Protein AF-A0A9E7HYG4-F1 (afdb_monomer)

Organism: NCBI:txid320322

Sequence (350 aa):
MIWRDVVRPRLPVVERRRCDRHLREGEPSLDRDPVIPLVPMASGRLLVLVFLLHLAVSQRFASSSSSSSSPKVSLALYYETLCPYSANFIVNYLAKIFDDGLISIVDVDLVPYGNARIRNGTISCQHGPYECLLNTVEACAIDASPDLDQHFSFIYCVESLVLKRKYLEWESCFSETGVGSQAVSECYDNGHGQELELKYATQTDSLEPPHRYVPWVVVDGQPLYEDYENFEAYICKAYSGEPPEACSGLTVITNQEKESNGHVSYAGEMIRASTVVENDKMKIKMVCDSHHSSAHNDQRGWKVSTVDPKDQALFQENNYGNRDETEVYKRIMGINSFHDEAFECGTDVQ

Radius of gyration: 34.15 Å; Cα contacts (8 Å, |Δi|>4): 405; chains: 1; bounding box: 75×103×102 Å

Foldseek 3Di:
DDDDDDDDDDDDDDDDDDDDDDDDDDDDDDDDDDDDDDDDDDPPPVVVVVVVVVVVVVPPPPPPPPPPPFAAKEKEWEAWLLDLVQLCCLQPFVVCCVPQVVVVRYDYHYQHAWPWDDDPLDIADPVGDLRVVVSLLLLQLCVQDVDCQQSSQLSNQLSVCSNVVNNVCSLVSCVVRVRDPVSSVCCVVVCVSSVSNVVSVVVQVPQVVHDDGPRFMAINSRTCPPCRSLVSCVSQVPTPDDDGPSNPPRDDPDPVVVPPDPDDQAQFFWDAKDWDQDPNWIKIKTWTFGPDDPDDDTQTFIDIDTDDPVLVVVVVVPPDDPDGPPVSVCVVVVHPGSVVDRDRRDRDDD

InterPro domains:
  IPR004911 Gamma interferon inducible lysosomal thiol reductase GILT [PF03227] (75-176)
  IPR004911 Gamma interferon inducible lysosomal thiol reductase GILT [PTHR13234] (55-269)

Secondary structure (DSSP, 8-state):
-------PPPPPP-PPPP-------------PPPP-PPPPPPTTHHHHHHHHHHHHHTT---------PPPPEEEEEEE-TT-HHHHHHHHHTGGGHHHHSGGGTEEEEEEETTT-EEETTEEE-TT-HHHHHHHHHHHHHHHH---HHHHHHHHHHHHHHHHTT-GGGGGGHHHHH---HHHHHHHHHTSHHHHHHHHHHHHHHT-SSPP-SSSEEEETTEE-GGGGGGHHHHHHHH--S---GGGTT-----TTGGGSS-----BPEEEEEEEEEETTEEEEEEEEE----SSS----EEEEEEPPHHHHHHHHS---TTS-HHHHHHHHHT-S-GGGS--B-PPP--

Structure (mmCIF, N/CA/C/O backbone):
data_AF-A0A9E7HYG4-F1
#
_entry.id   AF-A0A9E7HYG4-F1
#
loop_
_atom_site.group_PDB
_atom_site.id
_atom_site.type_symbol
_atom_site.label_atom_id
_atom_site.label_alt_id
_atom_site.label_comp_id
_atom_site.label_asym_id
_atom_site.label_entity_id
_atom_site.label_seq_id
_atom_site.pdbx_PDB_ins_code
_atom_site.Cartn_x
_atom_site.Cartn_y
_atom_site.Cartn_z
_atom_site.occupancy
_atom_site.B_iso_or_equiv
_atom_site.auth_seq_id
_atom_site.auth_comp_id
_atom_site.auth_asym_id
_atom_site.auth_atom_id
_atom_site.pdbx_PDB_model_num
ATOM 1 N N . MET A 1 1 ? 29.479 -21.239 -39.398 1.00 33.97 1 MET A N 1
ATOM 2 C CA . MET A 1 1 ? 30.611 -21.651 -38.536 1.00 33.97 1 MET A CA 1
ATOM 3 C C . MET A 1 1 ? 30.385 -20.978 -37.189 1.00 33.97 1 MET A C 1
ATOM 5 O O . MET A 1 1 ? 30.304 -19.768 -37.203 1.00 33.97 1 MET A O 1
ATOM 9 N N . ILE A 1 2 ? 30.169 -21.605 -36.035 1.00 38.12 2 ILE A N 1
ATOM 10 C CA . ILE A 1 2 ? 30.291 -22.983 -35.544 1.00 38.12 2 ILE A CA 1
ATOM 11 C C . ILE A 1 2 ? 29.266 -23.114 -34.396 1.00 38.12 2 ILE A C 1
ATOM 13 O O . ILE A 1 2 ? 29.168 -22.219 -33.563 1.00 38.12 2 ILE A O 1
ATOM 17 N N . TRP A 1 3 ? 28.518 -24.218 -34.379 1.00 31.48 3 TRP A N 1
ATOM 18 C CA . TRP A 1 3 ? 27.747 -24.714 -33.234 1.00 31.48 3 TRP A CA 1
ATOM 19 C C . TRP A 1 3 ? 28.681 -25.379 -32.210 1.00 31.48 3 TRP A C 1
ATOM 21 O O . TRP A 1 3 ? 29.617 -26.060 -32.627 1.00 31.48 3 TRP A O 1
ATOM 31 N N . ARG A 1 4 ? 28.389 -25.231 -30.910 1.00 41.84 4 ARG A N 1
ATOM 32 C CA . ARG A 1 4 ? 28.765 -26.108 -29.772 1.00 41.84 4 ARG A CA 1
ATOM 33 C C . ARG A 1 4 ? 27.928 -25.622 -28.574 1.00 41.84 4 ARG A C 1
ATOM 35 O O . ARG A 1 4 ? 28.093 -24.476 -28.180 1.00 41.84 4 ARG A O 1
ATOM 42 N N . ASP A 1 5 ? 26.816 -26.261 -28.207 1.00 39.00 5 ASP A N 1
ATOM 43 C CA . ASP A 1 5 ? 26.651 -27.487 -27.395 1.00 39.00 5 ASP A CA 1
ATOM 44 C C . ASP A 1 5 ? 27.402 -27.487 -26.058 1.00 39.00 5 ASP A C 1
ATOM 46 O O . ASP A 1 5 ? 28.559 -27.073 -26.040 1.00 39.00 5 ASP A O 1
ATOM 50 N N . VAL A 1 6 ? 26.758 -28.108 -25.035 1.00 37.72 6 VAL A N 1
ATOM 51 C CA . VAL A 1 6 ? 27.249 -28.564 -23.695 1.00 37.72 6 VAL A CA 1
ATOM 52 C C . VAL A 1 6 ? 26.805 -27.594 -22.559 1.00 37.72 6 VAL A C 1
ATOM 54 O O . VAL A 1 6 ? 27.218 -26.448 -22.570 1.00 37.72 6 VAL A O 1
ATOM 57 N N . VAL A 1 7 ? 25.950 -27.888 -21.549 1.00 38.97 7 VAL A N 1
ATOM 58 C CA . VAL A 1 7 ? 25.339 -29.103 -20.939 1.00 38.97 7 VAL A CA 1
ATOM 59 C C . VAL A 1 7 ? 24.054 -28.720 -20.171 1.00 38.97 7 VAL A C 1
ATOM 61 O O . VAL A 1 7 ? 24.039 -27.702 -19.487 1.00 38.97 7 VAL A O 1
ATOM 64 N N . ARG A 1 8 ? 23.011 -29.571 -20.185 1.00 39.75 8 ARG A N 1
ATOM 65 C CA . ARG A 1 8 ? 21.890 -29.532 -19.213 1.00 39.75 8 ARG A CA 1
ATOM 66 C C . ARG A 1 8 ? 22.211 -30.370 -17.961 1.00 39.75 8 ARG A C 1
ATOM 68 O O . ARG A 1 8 ? 22.616 -31.524 -18.136 1.00 39.75 8 ARG A O 1
ATOM 75 N N . PRO A 1 9 ? 21.961 -29.896 -16.727 1.00 40.41 9 PRO A N 1
ATOM 76 C CA . PRO A 1 9 ? 22.033 -30.743 -15.538 1.00 40.41 9 PRO A CA 1
ATOM 77 C C . PRO A 1 9 ? 20.858 -31.732 -15.475 1.00 40.41 9 PRO A C 1
ATOM 79 O O . PRO A 1 9 ? 19.720 -31.398 -15.802 1.00 40.41 9 PRO A O 1
ATOM 82 N N . ARG A 1 10 ? 21.149 -32.968 -15.052 1.00 39.44 10 ARG A N 1
ATOM 83 C CA . ARG A 1 10 ? 20.171 -34.035 -14.790 1.00 39.44 10 ARG A CA 1
ATOM 84 C C . ARG A 1 10 ? 19.441 -33.764 -13.471 1.00 39.44 10 ARG A C 1
ATOM 86 O O . ARG A 1 10 ? 20.094 -33.584 -12.448 1.00 39.44 10 ARG A O 1
ATOM 93 N N . LEU A 1 11 ? 18.111 -33.815 -13.496 1.00 41.09 11 LEU A N 1
ATOM 94 C CA . LEU A 1 11 ? 17.264 -33.868 -12.301 1.00 41.09 11 LEU A CA 1
ATOM 95 C C . LEU A 1 11 ? 17.353 -35.257 -11.635 1.00 41.09 11 LEU A C 1
ATOM 97 O O . LEU A 1 11 ? 17.437 -36.260 -12.354 1.00 41.09 11 LEU A O 1
ATOM 101 N N . PRO A 1 12 ? 17.312 -35.353 -10.294 1.00 42.78 12 PRO A N 1
ATOM 102 C CA . PRO A 1 12 ? 17.246 -36.631 -9.602 1.00 42.78 12 PRO A CA 1
ATOM 103 C C . PRO A 1 12 ? 15.834 -37.235 -9.670 1.00 42.78 12 PRO A C 1
ATOM 105 O O . PRO A 1 12 ? 14.818 -36.550 -9.573 1.00 42.78 12 PRO A O 1
ATOM 108 N N . VAL A 1 13 ? 15.799 -38.555 -9.836 1.00 44.19 13 VAL A N 1
ATOM 109 C CA . VAL A 1 13 ? 14.601 -39.398 -9.844 1.00 44.19 13 VAL A CA 1
ATOM 110 C C . VAL A 1 13 ? 14.043 -39.490 -8.421 1.00 44.19 13 VAL A C 1
ATOM 112 O O . VAL A 1 13 ? 14.717 -39.992 -7.525 1.00 44.19 13 VAL A O 1
ATOM 115 N N . VAL A 1 14 ? 12.808 -39.025 -8.214 1.00 43.47 14 VAL A N 1
ATOM 116 C CA . VAL A 1 14 ? 12.061 -39.211 -6.961 1.00 43.47 14 VAL A CA 1
ATOM 117 C C . VAL A 1 14 ? 11.402 -40.590 -6.981 1.00 43.47 14 VAL A C 1
ATOM 119 O O . VAL A 1 14 ? 10.499 -40.865 -7.773 1.00 43.47 14 VAL A O 1
ATOM 122 N N . GLU A 1 15 ? 11.877 -41.474 -6.109 1.00 38.81 15 GLU A N 1
ATOM 123 C CA . GLU A 1 15 ? 11.352 -42.823 -5.920 1.00 38.81 15 GLU A CA 1
ATOM 124 C C . GLU A 1 15 ? 10.077 -42.783 -5.056 1.00 38.81 15 GLU A C 1
ATOM 126 O O . GLU A 1 15 ? 10.067 -42.269 -3.935 1.00 38.81 15 GLU A O 1
ATOM 131 N N . ARG A 1 16 ? 8.970 -43.311 -5.594 1.00 40.81 16 ARG A N 1
ATOM 132 C CA . ARG A 1 16 ? 7.672 -43.402 -4.904 1.00 40.81 16 ARG A CA 1
ATOM 133 C C . ARG A 1 16 ? 7.754 -44.434 -3.781 1.00 40.81 16 ARG A C 1
ATOM 135 O O . ARG A 1 16 ? 7.867 -45.626 -4.060 1.00 40.81 16 ARG A O 1
ATOM 142 N N . ARG A 1 17 ? 7.596 -44.014 -2.522 1.00 39.44 17 ARG A N 1
ATOM 143 C CA . ARG A 1 17 ? 7.337 -44.959 -1.426 1.00 39.44 17 ARG A CA 1
ATOM 144 C C . ARG A 1 17 ? 5.856 -45.322 -1.380 1.00 39.44 17 ARG A C 1
ATOM 146 O O . ARG A 1 17 ? 4.984 -44.472 -1.241 1.00 39.44 17 ARG A O 1
ATOM 153 N N . ARG A 1 18 ? 5.622 -46.621 -1.537 1.00 42.19 18 ARG A N 1
ATOM 154 C CA . ARG A 1 18 ? 4.357 -47.346 -1.422 1.00 42.19 18 ARG A CA 1
ATOM 155 C C . ARG A 1 18 ? 3.902 -47.345 0.045 1.00 42.19 18 ARG A C 1
ATOM 157 O O . ARG A 1 18 ? 4.680 -47.703 0.925 1.00 42.19 18 ARG A O 1
ATOM 164 N N . CYS A 1 19 ? 2.656 -46.948 0.302 1.00 36.75 19 CYS A N 1
ATOM 165 C CA . CYS A 1 19 ? 1.985 -47.186 1.578 1.00 36.75 19 CYS A CA 1
ATOM 166 C C . CYS A 1 19 ? 1.538 -48.650 1.625 1.00 36.75 19 CYS A C 1
ATOM 168 O O . CYS A 1 19 ? 0.635 -49.010 0.874 1.00 36.75 19 CYS A O 1
ATOM 170 N N . ASP A 1 20 ? 2.123 -49.461 2.508 1.00 40.53 20 ASP A N 1
ATOM 171 C CA . ASP A 1 20 ? 1.584 -50.780 2.840 1.00 40.53 20 ASP A CA 1
ATOM 172 C C . ASP A 1 20 ? 1.105 -50.829 4.294 1.00 40.53 20 ASP A C 1
ATOM 174 O O . ASP A 1 20 ? 1.799 -50.494 5.253 1.00 40.53 20 ASP A O 1
ATOM 178 N N . ARG A 1 21 ? -0.161 -51.224 4.392 1.00 39.69 21 ARG A N 1
ATOM 179 C CA . ARG A 1 21 ? -0.996 -51.437 5.568 1.00 39.69 21 ARG A CA 1
ATOM 180 C C . ARG A 1 21 ? -0.746 -52.862 6.060 1.00 39.69 21 ARG A C 1
ATOM 182 O O . ARG A 1 21 ? -1.011 -53.793 5.304 1.00 39.69 21 ARG A O 1
ATOM 189 N N . HIS A 1 22 ? -0.320 -53.059 7.306 1.00 40.56 22 HIS A N 1
ATOM 190 C CA . HIS A 1 22 ? -0.383 -54.370 7.965 1.00 40.56 22 HIS A CA 1
ATOM 191 C C . HIS A 1 22 ? -1.164 -54.278 9.276 1.00 40.56 22 HIS A C 1
ATOM 193 O O . HIS A 1 22 ? -0.860 -53.491 10.169 1.00 40.56 22 HIS A O 1
ATOM 199 N N . LEU A 1 23 ? -2.232 -55.072 9.316 1.00 38.34 23 LEU A N 1
ATOM 200 C CA . LEU A 1 23 ? -3.102 -55.326 10.452 1.00 38.34 23 LEU A CA 1
ATOM 201 C C . LEU A 1 23 ? -2.537 -56.494 11.274 1.00 38.34 23 LEU A C 1
ATOM 203 O O . LEU A 1 23 ? -2.084 -57.470 10.691 1.00 38.34 23 LEU A O 1
ATOM 207 N N . ARG A 1 24 ? -2.649 -56.336 12.601 1.00 41.22 24 ARG A N 1
ATOM 208 C CA . ARG A 1 24 ? -2.931 -57.310 13.680 1.00 41.22 24 ARG A CA 1
ATOM 209 C C . ARG A 1 24 ? -2.348 -58.728 13.599 1.00 41.22 24 ARG A C 1
ATOM 211 O O . ARG A 1 24 ? -2.672 -59.466 12.686 1.00 41.22 24 ARG A O 1
ATOM 218 N N . GLU A 1 25 ? -1.739 -59.150 14.712 1.00 36.25 25 GLU A N 1
ATOM 219 C CA . GLU A 1 25 ? -2.238 -60.231 15.591 1.00 36.25 25 GLU A CA 1
ATOM 220 C C . GLU A 1 25 ? -1.395 -60.325 16.886 1.00 36.25 25 GLU A C 1
ATOM 222 O O . GLU A 1 25 ? -0.185 -60.125 16.837 1.00 36.25 25 GLU A O 1
ATOM 227 N N . GLY A 1 26 ? -2.029 -60.641 18.031 1.00 35.66 26 GLY A N 1
ATOM 228 C CA . GLY A 1 26 ? -1.353 -61.271 19.181 1.00 35.66 26 GLY A CA 1
ATOM 229 C C . GLY A 1 26 ? -1.446 -60.588 20.558 1.00 35.66 26 GLY A C 1
ATOM 230 O O . GLY A 1 26 ? -0.581 -59.804 20.917 1.00 35.66 26 GLY A O 1
ATOM 231 N N . GLU A 1 27 ? -2.430 -60.994 21.362 1.00 36.12 27 GLU A N 1
ATOM 232 C CA . GLU A 1 27 ? -2.435 -61.078 22.843 1.00 36.12 27 GLU A CA 1
ATOM 233 C C . GLU A 1 27 ? -3.237 -62.362 23.192 1.00 36.12 27 GLU A C 1
ATOM 235 O O . GLU A 1 27 ? -4.000 -62.794 22.316 1.00 36.12 27 GLU A O 1
ATOM 240 N N . PRO A 1 28 ? -3.172 -62.987 24.397 1.00 44.78 28 PRO A N 1
ATOM 241 C CA . PRO A 1 28 ? -2.528 -62.564 25.656 1.00 44.78 28 PRO A CA 1
ATOM 242 C C . PRO A 1 28 ? -1.731 -63.679 26.396 1.00 44.78 28 PRO A C 1
ATOM 244 O O . PRO A 1 28 ? -1.890 -64.872 26.133 1.00 44.78 28 PRO A O 1
ATOM 247 N N . SER A 1 29 ? -0.973 -63.321 27.440 1.00 39.59 29 SER A N 1
ATOM 248 C CA . SER A 1 29 ? -0.632 -64.258 28.529 1.00 39.59 29 SER A CA 1
ATOM 249 C C . SER A 1 29 ? -0.500 -63.534 29.873 1.00 39.59 29 SER A C 1
ATOM 251 O O . SER A 1 29 ? 0.399 -62.717 30.052 1.00 39.59 29 SER A O 1
ATOM 253 N N . LEU A 1 30 ? -1.406 -63.856 30.805 1.00 46.19 30 LEU A N 1
ATOM 254 C CA . LEU A 1 30 ? -1.336 -63.493 32.222 1.00 46.19 30 LEU A CA 1
ATOM 255 C C . LEU A 1 30 ? -0.182 -64.238 32.902 1.00 46.19 30 LEU A C 1
ATOM 257 O O . LEU A 1 30 ? -0.146 -65.468 32.836 1.00 46.19 30 LEU A O 1
ATOM 261 N N . ASP A 1 31 ? 0.655 -63.520 33.649 1.00 42.78 31 ASP A N 1
ATOM 262 C CA . ASP A 1 31 ? 1.528 -64.116 34.659 1.00 42.78 31 ASP A CA 1
ATOM 263 C C . ASP A 1 31 ? 1.315 -63.455 36.029 1.00 42.78 31 ASP A C 1
ATOM 265 O O . ASP A 1 31 ? 0.857 -62.317 36.133 1.00 42.78 31 ASP A O 1
ATOM 269 N N . ARG A 1 32 ? 1.537 -64.247 37.077 1.00 49.06 32 ARG A N 1
ATOM 270 C CA . ARG A 1 32 ? 1.097 -64.032 38.462 1.00 49.06 32 ARG A CA 1
ATOM 271 C C . ARG A 1 32 ? 2.050 -63.122 39.246 1.00 49.06 32 ARG A C 1
ATOM 273 O O . ARG A 1 32 ? 3.251 -63.373 39.272 1.00 49.06 32 ARG A O 1
ATOM 280 N N . ASP A 1 33 ? 1.495 -62.176 40.004 1.00 42.34 33 ASP A N 1
ATOM 281 C CA . ASP A 1 33 ? 2.237 -61.374 40.988 1.00 42.34 33 ASP A CA 1
ATOM 282 C C . ASP A 1 33 ? 2.502 -62.128 42.314 1.00 42.34 33 ASP A C 1
ATOM 284 O O . ASP A 1 33 ? 1.673 -62.937 42.752 1.00 42.34 33 ASP A O 1
ATOM 288 N N . PRO A 1 34 ? 3.623 -61.839 43.011 1.00 51.56 34 PRO A N 1
ATOM 289 C CA . PRO A 1 34 ? 3.940 -62.390 44.325 1.00 51.56 34 PRO A CA 1
ATOM 290 C C . PRO A 1 34 ? 3.324 -61.578 45.480 1.00 51.56 34 PRO A C 1
ATOM 292 O O . PRO A 1 34 ? 3.231 -60.353 45.456 1.00 51.56 34 PRO A O 1
ATOM 295 N N . VAL A 1 35 ? 2.951 -62.288 46.546 1.00 49.25 35 VAL A N 1
ATOM 296 C CA . VAL A 1 35 ? 2.364 -61.745 47.781 1.00 49.25 35 VAL A CA 1
ATOM 297 C C . VAL A 1 35 ? 3.447 -61.125 48.678 1.00 49.25 35 VAL A C 1
ATOM 299 O O . VAL A 1 35 ? 4.388 -61.812 49.073 1.00 49.25 35 VAL A O 1
ATOM 302 N N . ILE A 1 36 ? 3.280 -59.852 49.060 1.00 48.53 36 ILE A N 1
ATOM 303 C CA . ILE A 1 36 ? 4.093 -59.142 50.069 1.00 48.53 36 ILE A CA 1
ATOM 304 C C . ILE A 1 36 ? 3.262 -58.987 51.362 1.00 48.53 36 ILE A C 1
ATOM 306 O O . ILE A 1 36 ? 2.102 -58.577 51.277 1.00 48.53 36 ILE A O 1
ATOM 310 N N . PRO A 1 37 ? 3.802 -59.281 52.564 1.00 47.25 37 PRO A N 1
ATOM 311 C CA . PRO A 1 37 ? 3.060 -59.149 53.816 1.00 47.25 37 PRO A CA 1
ATOM 312 C C . PRO A 1 37 ? 3.024 -57.697 54.327 1.00 47.25 37 PRO A C 1
ATOM 314 O O . PRO A 1 37 ? 4.028 -56.986 54.326 1.00 47.25 37 PRO A O 1
ATOM 317 N N . LEU A 1 38 ? 1.850 -57.280 54.808 1.00 44.72 38 LEU A N 1
ATOM 318 C CA . LEU A 1 38 ? 1.577 -55.971 55.409 1.00 44.72 38 LEU A CA 1
ATOM 319 C C . LEU A 1 38 ? 1.962 -55.943 56.900 1.00 44.72 38 LEU A C 1
ATOM 321 O O . LEU A 1 38 ? 1.523 -56.786 57.680 1.00 44.72 38 LEU A O 1
ATOM 325 N N . VAL A 1 39 ? 2.726 -54.922 57.300 1.00 49.81 39 VAL A N 1
ATOM 326 C CA . VAL A 1 39 ? 2.992 -54.538 58.701 1.00 49.81 39 VAL A CA 1
ATOM 327 C C . VAL A 1 39 ? 2.106 -53.327 59.044 1.00 49.81 39 VAL A C 1
ATOM 329 O O . VAL A 1 39 ? 1.999 -52.422 58.212 1.00 49.81 39 VAL A O 1
ATOM 332 N N . PRO A 1 40 ? 1.467 -53.244 60.228 1.00 46.81 40 PRO A N 1
ATOM 333 C CA . PRO A 1 40 ? 0.560 -52.144 60.538 1.00 46.81 40 PRO A CA 1
ATOM 334 C C . PRO A 1 40 ? 1.349 -50.899 60.969 1.00 46.81 40 PRO A C 1
ATOM 336 O O . PRO A 1 40 ? 2.053 -50.914 61.978 1.00 46.81 40 PRO A O 1
ATOM 339 N N . MET A 1 41 ? 1.216 -49.798 60.223 1.00 47.16 41 MET A N 1
ATOM 340 C CA . MET A 1 41 ? 1.704 -48.480 60.641 1.00 47.16 41 MET A CA 1
ATOM 341 C C . MET A 1 41 ? 0.568 -47.632 61.218 1.00 47.16 41 MET A C 1
ATOM 343 O O . MET A 1 41 ? -0.542 -47.579 60.696 1.00 47.16 41 MET A O 1
ATOM 347 N N . ALA A 1 42 ? 0.881 -46.981 62.336 1.00 52.53 42 ALA A N 1
ATOM 348 C CA . ALA A 1 42 ? -0.024 -46.254 63.210 1.00 52.53 42 ALA A CA 1
ATOM 349 C C . ALA A 1 42 ? -0.867 -45.171 62.504 1.00 52.53 42 ALA A C 1
ATOM 351 O O . ALA A 1 42 ? -0.354 -44.239 61.881 1.00 52.53 42 ALA A O 1
ATOM 352 N N . SER A 1 43 ? -2.180 -45.258 62.727 1.00 58.75 43 SER A N 1
ATOM 353 C CA . SER A 1 43 ? -3.278 -44.484 62.124 1.00 58.75 43 SER A CA 1
ATOM 354 C C . SER A 1 43 ? -3.318 -42.975 62.453 1.00 58.75 43 SER A C 1
ATOM 356 O O . SER A 1 43 ? -4.292 -42.304 62.123 1.00 58.75 43 SER A O 1
ATOM 358 N N . GLY A 1 44 ? -2.290 -42.415 63.100 1.00 57.50 44 GLY A N 1
ATOM 359 C CA . GLY A 1 44 ? -2.266 -41.005 63.522 1.00 57.50 44 GLY A CA 1
ATOM 360 C C . GLY A 1 44 ? -1.481 -40.060 62.605 1.00 57.50 44 GLY A C 1
ATOM 361 O O . GLY A 1 44 ? -1.768 -38.869 62.566 1.00 57.50 44 GLY A O 1
ATOM 362 N N . ARG A 1 45 ? -0.494 -40.563 61.846 1.00 57.19 45 ARG A N 1
ATOM 363 C CA . ARG A 1 45 ? 0.387 -39.713 61.012 1.00 57.19 45 ARG A CA 1
ATOM 364 C C . ARG A 1 45 ? -0.139 -39.479 59.594 1.00 57.19 45 ARG A C 1
ATOM 366 O O . ARG A 1 45 ? 0.214 -38.481 58.975 1.00 57.19 45 ARG A O 1
ATOM 373 N N . LEU A 1 46 ? -1.012 -40.359 59.103 1.00 54.72 46 LEU A N 1
ATOM 374 C CA . LEU A 1 46 ? -1.573 -40.279 57.752 1.00 54.72 46 LEU A CA 1
ATOM 375 C C . LEU A 1 46 ? -2.638 -39.176 57.628 1.00 54.72 46 LEU A C 1
ATOM 377 O O . LEU A 1 46 ? -2.665 -38.460 56.634 1.00 54.72 46 LEU A O 1
ATOM 381 N N . LEU A 1 47 ? -3.455 -38.971 58.667 1.00 55.97 47 LEU A N 1
ATOM 382 C CA . LEU A 1 47 ? -4.502 -37.940 58.677 1.00 55.97 47 LEU A CA 1
ATOM 383 C C . LEU A 1 47 ? -3.932 -36.514 58.655 1.00 55.97 47 LEU A C 1
ATOM 385 O O . LEU A 1 47 ? -4.481 -35.651 57.979 1.00 55.97 47 LEU A O 1
ATOM 389 N N . VAL A 1 48 ? -2.799 -36.276 59.325 1.00 60.59 48 VAL A N 1
ATOM 390 C CA . VAL A 1 48 ? -2.125 -34.963 59.331 1.00 60.59 48 VAL A CA 1
ATOM 391 C C . VAL A 1 48 ? -1.531 -34.636 57.956 1.00 60.59 48 VAL A C 1
ATOM 393 O O . VAL A 1 48 ? -1.642 -33.505 57.492 1.00 60.59 48 VAL A O 1
ATOM 396 N N . LEU A 1 49 ? -0.956 -35.628 57.267 1.00 59.28 49 LEU A N 1
ATOM 397 C CA . LEU A 1 49 ? -0.409 -35.453 55.917 1.00 59.28 49 LEU A CA 1
ATOM 398 C C . LEU A 1 49 ? -1.509 -35.203 54.876 1.00 59.28 49 LEU A C 1
ATOM 400 O O . LEU A 1 49 ? -1.338 -34.347 54.013 1.00 59.28 49 LEU A O 1
ATOM 404 N N . VAL A 1 50 ? -2.657 -35.878 54.992 1.00 62.50 50 VAL A N 1
ATOM 405 C CA . VAL A 1 50 ? -3.819 -35.656 54.113 1.00 62.50 50 VAL A CA 1
ATOM 406 C C . VAL A 1 50 ? -4.418 -34.257 54.321 1.00 62.50 50 VAL A C 1
ATOM 408 O O . VAL A 1 50 ? -4.744 -33.583 53.347 1.00 62.50 50 VAL A O 1
ATOM 411 N N . PHE A 1 51 ? -4.489 -33.765 55.564 1.00 61.34 51 PHE A N 1
ATOM 412 C CA . PHE A 1 51 ? -4.988 -32.412 55.853 1.00 61.34 51 PHE A CA 1
ATOM 413 C C . PHE A 1 51 ? -4.047 -31.305 55.339 1.00 61.34 51 PHE A C 1
ATOM 415 O O . PHE A 1 51 ? -4.512 -30.303 54.795 1.00 61.34 51 PHE A O 1
ATOM 422 N N . LEU A 1 52 ? -2.725 -31.496 55.446 1.00 59.81 52 LEU A N 1
ATOM 423 C CA . LEU A 1 52 ? -1.730 -30.566 54.893 1.00 59.81 52 LEU A CA 1
ATOM 424 C C . LEU A 1 52 ? -1.719 -30.569 53.354 1.00 59.81 52 LEU A C 1
ATOM 426 O O . LEU A 1 52 ? -1.555 -29.510 52.748 1.00 59.81 52 LEU A O 1
ATOM 430 N N . LEU A 1 53 ? -1.972 -31.717 52.714 1.00 59.28 53 LEU A N 1
ATOM 431 C CA . LEU A 1 53 ? -2.175 -31.798 51.263 1.00 59.28 53 LEU A CA 1
ATOM 432 C C . LEU A 1 53 ? -3.462 -31.086 50.813 1.00 59.28 53 LEU A C 1
ATOM 434 O O . LEU A 1 53 ? -3.438 -30.393 49.799 1.00 59.28 53 LEU A O 1
ATOM 438 N N . HIS A 1 54 ? -4.561 -31.172 51.569 1.00 57.34 54 HIS A N 1
ATOM 439 C CA . HIS A 1 54 ? -5.794 -30.445 51.238 1.00 57.34 54 HIS A CA 1
ATOM 440 C C . HIS A 1 54 ? -5.659 -28.920 51.381 1.00 57.34 54 HIS A C 1
ATOM 442 O O . HIS A 1 54 ? -6.184 -28.187 50.537 1.00 57.34 54 HIS A O 1
ATOM 448 N N . LEU A 1 55 ? -4.915 -28.422 52.379 1.00 56.47 55 LEU A N 1
ATOM 449 C CA . LEU A 1 55 ? -4.605 -26.987 52.471 1.00 56.47 55 LEU A CA 1
ATOM 450 C C . LEU A 1 55 ? -3.681 -26.522 51.331 1.00 56.47 55 LEU A C 1
ATOM 452 O O . LEU A 1 55 ? -3.890 -25.436 50.795 1.00 56.47 55 LEU A O 1
ATOM 456 N N . ALA A 1 56 ? -2.713 -27.345 50.913 1.00 57.25 56 ALA A N 1
ATOM 457 C CA . ALA A 1 56 ? -1.813 -27.020 49.802 1.00 57.25 56 ALA A CA 1
ATOM 458 C C . ALA A 1 56 ? -2.507 -27.039 48.424 1.00 57.25 56 ALA A C 1
ATOM 460 O O . ALA A 1 56 ? -2.122 -26.289 47.528 1.00 57.25 56 ALA A O 1
ATOM 461 N N . VAL A 1 57 ? -3.546 -27.864 48.244 1.00 58.34 57 VAL A N 1
ATOM 462 C CA . VAL A 1 57 ? -4.328 -27.935 46.995 1.00 58.34 57 VAL A CA 1
ATOM 463 C C . VAL A 1 57 ? -5.354 -26.796 46.891 1.00 58.34 57 VAL A C 1
ATOM 465 O O . VAL A 1 57 ? -5.648 -26.339 45.789 1.00 58.34 57 VAL A O 1
ATOM 468 N N . SER A 1 58 ? -5.837 -26.261 48.016 1.00 56.50 58 SER A N 1
ATOM 469 C CA . SER A 1 58 ? -6.868 -25.206 48.026 1.00 56.50 58 SER A CA 1
ATOM 470 C C . SER A 1 58 ? -6.344 -23.798 47.689 1.00 56.50 58 SER A C 1
ATOM 472 O O . SER A 1 58 ? -7.140 -22.887 47.493 1.00 56.50 58 SER A O 1
ATOM 474 N N . GLN A 1 59 ? -5.024 -23.600 47.578 1.00 57.53 59 GLN A N 1
ATOM 475 C CA . GLN A 1 59 ? -4.411 -22.304 47.227 1.00 57.53 59 GLN A CA 1
ATOM 476 C C . GLN A 1 59 ? -4.038 -22.164 45.737 1.00 57.53 59 GLN A C 1
ATOM 478 O O . GLN A 1 59 ? -3.355 -21.216 45.358 1.00 57.53 59 GLN A O 1
ATOM 483 N N . ARG A 1 60 ? -4.463 -23.091 44.867 1.00 59.69 60 ARG A N 1
ATOM 484 C CA . ARG A 1 60 ? -4.066 -23.114 43.443 1.00 59.69 60 ARG A CA 1
ATOM 485 C C . ARG A 1 60 ? -5.083 -22.504 42.467 1.00 59.69 60 ARG A C 1
ATOM 487 O O . ARG A 1 60 ? -4.806 -22.490 41.276 1.00 59.69 60 ARG A O 1
ATOM 494 N N . PHE A 1 61 ? -6.196 -21.942 42.939 1.00 59.44 61 PHE A N 1
ATOM 495 C CA . PHE A 1 61 ? -7.106 -21.142 42.104 1.00 59.44 61 PHE A CA 1
ATOM 496 C C . PHE A 1 61 ? -6.919 -19.645 42.370 1.00 59.44 61 PHE A C 1
ATOM 498 O O . PHE A 1 61 ? -7.861 -18.928 42.691 1.00 59.44 61 PHE A O 1
ATOM 505 N N . ALA A 1 62 ? -5.682 -19.159 42.261 1.00 58.41 62 ALA A N 1
ATOM 506 C CA . ALA A 1 62 ? -5.499 -17.761 41.912 1.00 58.41 62 ALA A CA 1
ATOM 507 C C . ALA A 1 62 ? -5.836 -17.665 40.422 1.00 58.41 62 ALA A C 1
ATOM 509 O O . ALA A 1 62 ? -5.072 -18.156 39.592 1.00 58.41 62 ALA A O 1
ATOM 510 N N . SER A 1 63 ? -7.005 -17.114 40.090 1.00 58.69 63 SER A N 1
ATOM 511 C CA . SER A 1 63 ? -7.316 -16.703 38.725 1.00 58.69 63 SER A CA 1
ATOM 512 C C . SER A 1 63 ? -6.207 -15.759 38.279 1.00 58.69 63 SER A C 1
ATOM 514 O O . SER A 1 63 ? -6.174 -14.598 38.682 1.00 58.69 63 SER A O 1
ATOM 516 N N . SER A 1 64 ? -5.264 -16.263 37.485 1.00 55.66 64 SER A N 1
ATOM 517 C CA . SER A 1 64 ? -4.416 -15.403 36.683 1.00 55.66 64 SER A CA 1
ATOM 518 C C . SER A 1 64 ? -5.368 -14.674 35.747 1.00 55.66 64 SER A C 1
ATOM 520 O O . SER A 1 64 ? -5.839 -15.255 34.769 1.00 55.66 64 SER A O 1
ATOM 522 N N . SER A 1 65 ? -5.705 -13.426 36.065 1.00 55.09 65 SER A N 1
ATOM 523 C CA . SER A 1 65 ? -6.185 -12.488 35.066 1.00 55.09 65 SER A CA 1
ATOM 524 C C . SER A 1 65 ? -5.026 -12.310 34.093 1.00 55.09 65 SER A C 1
ATOM 526 O O . SER A 1 65 ? -4.186 -11.428 34.266 1.00 55.09 65 SER A O 1
ATOM 528 N N . SER A 1 66 ? -4.913 -13.212 33.117 1.00 53.28 66 SER A N 1
ATOM 529 C CA . SER A 1 66 ? -4.175 -12.901 31.910 1.00 53.28 66 SER A CA 1
ATOM 530 C C . SER A 1 66 ? -4.803 -11.611 31.411 1.00 53.28 66 SER A C 1
ATOM 532 O O . SER A 1 66 ? -5.980 -11.607 31.049 1.00 53.28 66 SER A O 1
ATOM 534 N N . SER A 1 67 ? -4.057 -10.513 31.455 1.00 54.56 67 SER A N 1
ATOM 535 C CA . SER A 1 67 ? -4.344 -9.352 30.630 1.00 54.56 67 SER A CA 1
ATOM 536 C C . SER A 1 67 ? -4.180 -9.819 29.185 1.00 54.56 67 SER A C 1
ATOM 538 O O . SER A 1 67 ? -3.126 -9.639 28.579 1.00 54.56 67 SER A O 1
ATOM 540 N N . SER A 1 68 ? -5.163 -10.555 28.667 1.00 59.44 68 SER A N 1
ATOM 541 C CA . SER A 1 68 ? -5.241 -10.847 27.250 1.00 59.44 68 SER A CA 1
ATOM 542 C C . SER A 1 68 ? -5.501 -9.500 26.601 1.00 59.44 68 SER A C 1
ATOM 544 O O . SER A 1 68 ? -6.612 -8.977 26.701 1.00 59.44 68 SER A O 1
ATOM 546 N N . SER A 1 69 ? -4.454 -8.898 26.036 1.00 79.56 69 SER A N 1
ATOM 547 C CA . SER A 1 69 ? -4.612 -7.772 25.126 1.00 79.56 69 SER A CA 1
ATOM 548 C C . SER A 1 69 ? -5.677 -8.160 24.108 1.00 79.56 69 SER A C 1
ATOM 550 O O . SER A 1 69 ? -5.634 -9.276 23.577 1.00 79.56 69 SER A O 1
ATOM 552 N N . SER A 1 70 ? -6.654 -7.284 23.892 1.00 89.75 70 SER A N 1
ATOM 553 C CA . SER A 1 70 ? -7.696 -7.538 22.902 1.00 89.75 70 SER A CA 1
ATOM 554 C C . SER A 1 70 ? -7.057 -7.808 21.536 1.00 89.75 70 SER A C 1
ATOM 556 O O . SER A 1 70 ? -6.014 -7.217 21.240 1.00 89.75 70 SER A O 1
ATOM 558 N N . PRO A 1 71 ? -7.624 -8.710 20.716 1.00 94.75 71 PRO A N 1
ATOM 559 C CA . PRO A 1 71 ? -7.128 -8.936 19.366 1.00 94.75 71 PRO A CA 1
ATOM 560 C C . PRO A 1 71 ? -7.115 -7.630 18.567 1.00 94.75 71 PRO A C 1
ATOM 562 O O . PRO A 1 71 ? -8.038 -6.822 18.688 1.00 94.75 71 PRO A O 1
ATOM 565 N N . LYS A 1 72 ? -6.071 -7.433 17.758 1.00 97.25 72 LYS A N 1
ATOM 566 C CA . LYS A 1 72 ? -6.004 -6.323 16.805 1.00 97.25 72 LYS A CA 1
ATOM 567 C C . LYS A 1 72 ? -7.075 -6.488 15.723 1.00 97.25 72 LYS A C 1
ATOM 569 O O . LYS A 1 72 ? -7.422 -7.610 15.358 1.00 97.25 72 LYS A O 1
ATOM 574 N N . VAL A 1 73 ? -7.572 -5.370 15.208 1.00 98.31 73 VAL A N 1
ATOM 575 C CA . VAL A 1 73 ? -8.481 -5.331 14.059 1.00 98.31 73 VAL A CA 1
ATOM 576 C C . VAL A 1 73 ? -7.682 -5.558 12.782 1.00 98.31 73 VAL A C 1
ATOM 578 O O . VAL A 1 73 ? -6.635 -4.946 12.606 1.00 98.31 73 VAL A O 1
ATOM 581 N N . SER A 1 74 ? -8.174 -6.407 11.882 1.00 98.50 74 SER A N 1
ATOM 582 C CA . SER A 1 74 ? -7.549 -6.576 10.566 1.00 98.50 74 SER A CA 1
ATOM 583 C C . SER A 1 74 ? -7.887 -5.404 9.641 1.00 98.50 74 SER A C 1
ATOM 585 O O . SER A 1 74 ? -9.050 -5.011 9.532 1.00 98.50 74 SER A O 1
ATOM 587 N N . LEU A 1 75 ? -6.878 -4.874 8.955 1.00 98.69 75 LEU A N 1
ATOM 588 C CA . LEU A 1 75 ? -7.007 -3.954 7.831 1.00 98.69 75 LEU A CA 1
ATOM 589 C C . LEU A 1 75 ? -6.235 -4.535 6.649 1.00 98.69 75 LEU A C 1
ATOM 591 O O . LEU A 1 75 ? -5.039 -4.761 6.761 1.00 98.69 75 LEU A O 1
ATOM 595 N N . ALA A 1 76 ? -6.899 -4.743 5.516 1.00 98.81 76 ALA A N 1
ATOM 596 C CA . ALA A 1 76 ? -6.252 -5.128 4.268 1.00 98.81 76 ALA A CA 1
ATOM 597 C C . ALA A 1 76 ? -6.456 -4.039 3.212 1.00 98.81 76 ALA A C 1
ATOM 599 O O . ALA A 1 76 ? -7.589 -3.612 2.963 1.00 98.81 76 ALA A O 1
ATOM 600 N N . LEU A 1 77 ? -5.363 -3.608 2.586 1.00 98.88 77 LEU A N 1
ATOM 601 C CA . LEU A 1 77 ? -5.357 -2.676 1.465 1.00 98.88 77 LEU A CA 1
ATOM 602 C C . LEU A 1 77 ? -4.929 -3.411 0.194 1.00 98.88 77 LEU A C 1
ATOM 604 O O . LEU A 1 77 ? -3.786 -3.844 0.076 1.00 98.88 77 LEU A O 1
ATOM 608 N N . TYR A 1 78 ? -5.831 -3.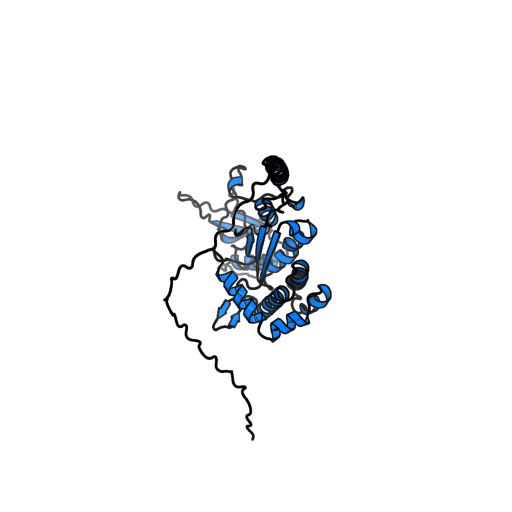481 -0.781 1.00 98.88 78 TYR A N 1
ATOM 609 C CA . TYR A 1 78 ? -5.533 -3.968 -2.127 1.00 98.88 78 TYR A CA 1
ATOM 610 C C . TYR A 1 78 ? -5.354 -2.771 -3.055 1.00 98.88 78 TYR A C 1
ATOM 612 O O . TYR A 1 78 ? -6.248 -1.923 -3.163 1.00 98.88 78 TYR A O 1
ATOM 620 N N . TYR A 1 79 ? -4.197 -2.683 -3.707 1.00 98.88 79 TYR A N 1
ATOM 621 C CA . TYR A 1 79 ? -3.785 -1.468 -4.406 1.00 98.88 79 TYR A CA 1
ATOM 622 C C . TYR A 1 79 ? -2.905 -1.743 -5.632 1.00 98.88 79 TYR A C 1
ATOM 624 O O . TYR A 1 79 ? -2.458 -2.869 -5.857 1.00 98.88 79 TYR A O 1
ATOM 632 N N . GLU A 1 80 ? -2.694 -0.704 -6.444 1.00 98.00 80 GLU A N 1
ATOM 633 C CA . GLU A 1 80 ? -1.756 -0.706 -7.574 1.00 98.00 80 GLU A CA 1
ATOM 634 C C . GLU A 1 80 ? -0.819 0.491 -7.462 1.00 98.00 80 GLU A C 1
ATOM 636 O O . GLU A 1 80 ? -1.278 1.618 -7.255 1.00 98.00 80 GLU A O 1
ATOM 641 N N . THR A 1 81 ? 0.471 0.253 -7.678 1.00 98.06 81 THR A N 1
ATOM 642 C CA . THR A 1 81 ? 1.534 1.236 -7.418 1.00 98.06 81 THR A CA 1
ATOM 643 C C . THR A 1 81 ? 1.509 2.480 -8.300 1.00 98.06 81 THR A C 1
ATOM 645 O O . THR A 1 81 ? 2.072 3.501 -7.934 1.00 98.06 81 THR A O 1
ATOM 648 N N . LEU A 1 82 ? 0.878 2.456 -9.482 1.00 97.19 82 LEU A N 1
ATOM 649 C CA . LEU A 1 82 ? 0.749 3.653 -10.330 1.00 97.19 82 LEU A CA 1
ATOM 650 C C . LEU A 1 82 ? -0.667 4.241 -10.343 1.00 97.19 82 LEU A C 1
ATOM 652 O O . LEU A 1 82 ? -0.921 5.206 -11.073 1.00 97.19 82 LEU A O 1
ATOM 656 N N . CYS A 1 83 ? -1.576 3.728 -9.508 1.00 98.12 83 CYS A N 1
ATOM 657 C CA . CYS A 1 83 ? -2.887 4.332 -9.323 1.00 98.12 83 CYS A CA 1
ATOM 658 C C . CYS A 1 83 ? -2.784 5.558 -8.393 1.00 98.12 83 CYS A C 1
ATOM 660 O O . CYS A 1 83 ? -2.432 5.415 -7.220 1.00 98.12 83 CYS A O 1
ATOM 662 N N . PRO A 1 84 ? -3.163 6.771 -8.843 1.00 95.19 84 PRO A N 1
ATOM 663 C CA . PRO A 1 84 ? -3.038 7.978 -8.025 1.00 95.19 84 PRO A CA 1
ATOM 664 C C . PRO A 1 84 ? -3.882 7.939 -6.742 1.00 95.19 84 PRO A C 1
ATOM 666 O O . PRO A 1 84 ? -3.469 8.513 -5.739 1.00 95.19 84 PRO A O 1
ATOM 669 N N . TYR A 1 85 ? -5.032 7.255 -6.744 1.00 94.12 85 TYR A N 1
ATOM 670 C CA . TYR A 1 85 ? -5.867 7.099 -5.546 1.00 94.12 85 TYR A CA 1
ATOM 671 C C . TYR A 1 85 ? -5.239 6.143 -4.527 1.00 94.12 85 TYR A C 1
ATOM 673 O O . TYR A 1 85 ? -5.319 6.396 -3.328 1.00 94.12 85 TYR A O 1
ATOM 681 N N . SER A 1 86 ? -4.574 5.083 -4.999 1.00 98.44 86 SER A N 1
ATOM 682 C CA . SER A 1 86 ? -3.846 4.141 -4.139 1.00 98.44 86 SER A CA 1
ATOM 683 C C . SER A 1 86 ? -2.664 4.827 -3.462 1.00 98.44 86 SER A C 1
ATOM 685 O O . SER A 1 86 ? -2.581 4.842 -2.234 1.00 98.44 86 SER A O 1
ATOM 687 N N . ALA A 1 87 ? -1.837 5.509 -4.258 1.00 98.44 87 ALA A N 1
ATOM 688 C CA . ALA A 1 87 ? -0.714 6.301 -3.770 1.00 98.44 87 ALA A CA 1
ATOM 689 C C . ALA A 1 87 ? -1.162 7.367 -2.756 1.00 98.44 87 ALA A C 1
ATOM 691 O O . ALA A 1 87 ? -0.565 7.536 -1.693 1.00 98.44 87 ALA A O 1
ATOM 692 N N . ASN A 1 88 ? -2.259 8.073 -3.060 1.00 98.31 88 ASN A N 1
ATOM 693 C CA . ASN A 1 88 ? -2.836 9.078 -2.171 1.00 98.31 88 ASN A CA 1
ATOM 694 C C . ASN A 1 88 ? -3.316 8.471 -0.850 1.00 98.31 88 ASN A C 1
ATOM 696 O O . ASN A 1 88 ? -3.041 9.040 0.204 1.00 98.31 88 ASN A O 1
ATOM 700 N N . PHE A 1 89 ? -4.002 7.328 -0.892 1.00 98.69 89 PHE A N 1
ATOM 701 C CA . PHE A 1 89 ? -4.452 6.645 0.314 1.00 98.69 89 PHE A CA 1
ATOM 702 C C . PHE A 1 89 ? -3.268 6.229 1.192 1.00 98.69 89 PHE A C 1
ATOM 704 O O . PHE A 1 89 ? -3.255 6.541 2.379 1.00 98.69 89 PHE A O 1
ATOM 711 N N . ILE A 1 90 ? -2.233 5.615 0.614 1.00 98.88 90 ILE A N 1
ATOM 712 C CA . ILE A 1 90 ? -1.042 5.185 1.359 1.00 98.88 90 ILE A CA 1
ATOM 713 C C . ILE A 1 90 ? -0.347 6.378 2.026 1.00 98.88 90 ILE A C 1
ATOM 715 O O . ILE A 1 90 ? -0.091 6.356 3.230 1.00 98.88 90 ILE A O 1
ATOM 719 N N . VAL A 1 91 ? -0.079 7.438 1.260 1.00 98.50 91 VAL A N 1
ATOM 720 C CA . VAL A 1 91 ? 0.732 8.574 1.720 1.00 98.50 91 VAL A CA 1
ATOM 721 C C . VAL A 1 91 ? -0.042 9.514 2.647 1.00 98.50 91 VAL A C 1
ATOM 723 O O . VAL A 1 91 ? 0.512 9.987 3.635 1.00 98.50 91 VAL A O 1
ATOM 726 N N . ASN A 1 92 ? -1.308 9.812 2.344 1.00 96.88 92 ASN A N 1
ATOM 727 C CA . ASN A 1 92 ? -2.061 10.870 3.031 1.00 96.88 92 ASN A CA 1
ATOM 728 C C . ASN A 1 92 ? -3.110 10.356 4.028 1.00 96.88 92 ASN A C 1
ATOM 730 O O . ASN A 1 92 ? -3.658 11.163 4.785 1.00 96.88 92 ASN A O 1
ATOM 734 N N . TYR A 1 93 ? -3.411 9.056 4.041 1.00 97.44 93 TYR A N 1
ATOM 735 C CA . TYR A 1 93 ? -4.414 8.463 4.932 1.00 97.44 93 TYR A CA 1
ATOM 736 C C . TYR A 1 93 ? -3.783 7.369 5.783 1.00 97.44 93 TYR A C 1
ATOM 738 O O . TYR A 1 93 ? -3.594 7.575 6.977 1.00 97.44 93 TYR A O 1
ATOM 746 N N . LEU A 1 94 ? -3.363 6.261 5.171 1.00 98.38 94 LEU A N 1
ATOM 747 C CA . LEU A 1 94 ? -2.836 5.108 5.892 1.00 98.38 94 LEU A CA 1
ATOM 748 C C . LEU A 1 94 ? -1.600 5.453 6.729 1.00 98.38 94 LEU A C 1
ATOM 750 O O . LEU A 1 94 ? -1.506 4.996 7.859 1.00 98.38 94 LEU A O 1
ATOM 754 N N . ALA A 1 95 ? -0.691 6.300 6.237 1.00 97.88 95 ALA A N 1
ATOM 755 C CA . ALA A 1 95 ? 0.512 6.684 6.980 1.00 97.88 95 ALA A CA 1
ATOM 756 C C . ALA A 1 95 ? 0.238 7.324 8.356 1.00 97.88 95 ALA A C 1
ATOM 758 O O . ALA A 1 95 ? 1.082 7.233 9.244 1.00 97.88 95 ALA A O 1
ATOM 759 N N . LYS A 1 96 ? -0.935 7.939 8.566 1.00 96.06 96 LYS A N 1
ATOM 760 C CA . LYS A 1 96 ? -1.273 8.627 9.825 1.00 96.06 96 LYS A CA 1
ATOM 761 C C . LYS A 1 96 ? -1.338 7.685 11.026 1.00 96.06 96 LYS A C 1
ATOM 763 O O . LYS A 1 96 ? -0.976 8.097 12.127 1.00 96.06 96 LYS A O 1
ATOM 768 N N . ILE A 1 97 ? -1.698 6.417 10.803 1.00 95.94 97 ILE A N 1
ATOM 769 C CA . ILE A 1 97 ? -1.891 5.446 11.890 1.00 95.94 97 ILE A CA 1
ATOM 770 C C . ILE A 1 97 ? -0.613 5.180 12.692 1.00 95.94 97 ILE A C 1
ATOM 772 O O . ILE A 1 97 ? -0.676 4.733 13.839 1.00 95.94 97 ILE A O 1
ATOM 776 N N . PHE A 1 98 ? 0.550 5.410 12.072 1.00 95.75 98 PHE A N 1
ATOM 777 C CA . PHE A 1 98 ? 1.860 5.215 12.687 1.00 95.75 98 PHE A CA 1
ATOM 778 C C . PHE A 1 98 ? 2.186 6.319 13.706 1.00 95.75 98 PHE A C 1
ATOM 780 O O . PHE A 1 98 ? 2.974 6.082 14.620 1.00 95.75 98 PHE A O 1
ATOM 787 N N . ASP A 1 99 ? 1.536 7.484 13.603 1.00 93.62 99 ASP A N 1
ATOM 788 C CA . ASP A 1 99 ? 1.802 8.658 14.440 1.00 93.62 99 ASP A CA 1
ATOM 789 C C . ASP A 1 99 ? 0.697 8.941 15.476 1.00 93.62 99 ASP A C 1
ATOM 791 O O . ASP A 1 99 ? 0.961 9.556 16.512 1.00 93.62 99 ASP A O 1
ATOM 795 N N . ASP A 1 100 ? -0.541 8.507 15.228 1.00 90.19 100 ASP A N 1
ATOM 796 C CA . ASP A 1 100 ? -1.706 8.815 16.076 1.00 90.19 100 ASP A CA 1
ATOM 797 C C . ASP A 1 100 ? -1.995 7.762 17.171 1.00 90.19 100 ASP A C 1
ATOM 799 O O . ASP A 1 100 ? -2.808 7.988 18.072 1.00 90.19 100 ASP A O 1
ATOM 803 N N . GLY A 1 101 ? -1.290 6.626 17.138 1.00 91.19 101 GLY A N 1
ATOM 804 C CA . GLY A 1 101 ? -1.425 5.519 18.088 1.00 91.19 101 GLY A CA 1
ATOM 805 C C . GLY A 1 101 ? -2.384 4.407 17.652 1.00 91.19 101 GLY A C 1
ATOM 806 O O . GLY A 1 101 ? -2.462 3.379 18.338 1.00 91.19 101 GLY A O 1
ATOM 807 N N . LEU A 1 102 ? -3.067 4.547 16.514 1.00 95.44 102 LEU A N 1
ATOM 808 C CA . LEU A 1 102 ? -3.991 3.544 15.985 1.00 95.44 102 LEU A CA 1
ATOM 809 C C . LEU A 1 102 ? -3.270 2.247 15.581 1.00 95.44 102 LEU A C 1
ATOM 811 O O . LEU A 1 102 ? -3.827 1.162 15.760 1.00 95.44 102 LEU A O 1
ATOM 815 N N . ILE A 1 103 ? -1.992 2.327 15.178 1.00 96.31 103 ILE A N 1
ATOM 816 C CA . ILE A 1 103 ? -1.124 1.168 14.880 1.00 96.31 103 ILE A CA 1
ATOM 817 C C . ILE A 1 103 ? -1.073 0.120 16.014 1.00 96.31 103 ILE A C 1
ATOM 819 O O . ILE A 1 103 ? -0.847 -1.074 15.789 1.00 96.31 103 ILE A O 1
ATOM 823 N N . SER A 1 104 ? -1.330 0.538 17.259 1.00 95.81 104 SER A N 1
ATOM 824 C CA . SER A 1 104 ? -1.345 -0.355 18.424 1.00 95.81 104 SER A CA 1
ATOM 825 C C . SER A 1 104 ? -2.519 -1.342 18.431 1.00 95.81 104 SER A C 1
ATOM 827 O O . SER A 1 104 ? -2.409 -2.404 19.049 1.00 95.81 104 SER A O 1
ATOM 829 N N . ILE A 1 105 ? -3.605 -1.037 17.713 1.00 97.00 105 ILE A N 1
ATOM 830 C CA . ILE A 1 105 ? -4.850 -1.819 17.712 1.00 97.00 105 ILE A CA 1
ATOM 831 C C . ILE A 1 105 ? -5.219 -2.405 16.346 1.00 97.00 105 ILE A C 1
ATOM 833 O O . ILE A 1 105 ? -6.219 -3.113 16.248 1.00 97.00 105 ILE A O 1
ATOM 837 N N . VAL A 1 106 ? -4.420 -2.152 15.309 1.00 98.00 106 VAL A N 1
ATOM 838 C CA . VAL A 1 106 ? -4.639 -2.657 13.947 1.00 98.00 106 VAL A CA 1
ATOM 839 C C . VAL A 1 106 ? -3.499 -3.577 13.506 1.00 98.00 106 VAL A C 1
ATOM 841 O O . VAL A 1 106 ? -2.349 -3.431 13.936 1.00 98.00 106 VAL A O 1
ATOM 844 N N . ASP A 1 107 ? -3.850 -4.565 12.694 1.00 97.62 107 ASP A N 1
ATOM 845 C CA . ASP A 1 107 ? -2.954 -5.443 11.950 1.00 97.62 107 ASP A CA 1
ATOM 846 C C . ASP A 1 107 ? -3.146 -5.157 10.456 1.00 97.62 107 ASP A C 1
ATOM 848 O O . ASP A 1 107 ? -4.264 -5.277 9.951 1.00 97.62 107 ASP A O 1
ATOM 852 N N . VAL A 1 108 ? -2.092 -4.687 9.786 1.00 98.50 108 VAL A N 1
ATOM 853 C CA . VAL A 1 108 ? -2.156 -4.127 8.427 1.00 98.50 108 VAL A CA 1
ATOM 854 C C . VAL A 1 108 ? -1.578 -5.125 7.432 1.00 98.50 108 VAL A C 1
ATOM 856 O O . VAL A 1 108 ? -0.426 -5.529 7.560 1.00 98.50 108 VAL A O 1
ATOM 859 N N . ASP A 1 109 ? -2.368 -5.469 6.420 1.00 98.19 109 ASP A N 1
ATOM 860 C CA . ASP A 1 109 ? -1.977 -6.289 5.277 1.00 98.19 109 ASP A CA 1
ATOM 861 C C . ASP A 1 109 ? -1.980 -5.436 3.999 1.00 98.19 109 ASP A C 1
ATOM 863 O O . ASP A 1 109 ? -2.958 -4.745 3.690 1.00 98.19 109 ASP A O 1
ATOM 867 N N . LEU A 1 110 ? -0.872 -5.466 3.261 1.00 98.81 110 LEU A N 1
ATOM 868 C CA . LEU A 1 110 ? -0.652 -4.685 2.044 1.00 98.81 110 LEU A CA 1
ATOM 869 C C . LEU A 1 110 ? -0.559 -5.642 0.858 1.00 98.81 110 LEU A C 1
ATOM 871 O O . LEU A 1 110 ? 0.299 -6.521 0.823 1.00 98.81 110 LEU A O 1
ATOM 875 N N . VAL A 1 111 ? -1.435 -5.455 -0.128 1.00 98.88 111 VAL A N 1
ATOM 876 C CA . VAL A 1 111 ? -1.578 -6.357 -1.277 1.00 98.88 111 VAL A CA 1
ATOM 877 C C . VAL A 1 111 ? -1.346 -5.578 -2.584 1.00 98.88 111 VAL A C 1
ATOM 879 O O . VAL A 1 111 ? -2.316 -5.117 -3.204 1.00 98.88 111 VAL A O 1
ATOM 882 N N . PRO A 1 112 ? -0.078 -5.399 -3.012 1.00 98.62 112 PRO A N 1
ATOM 883 C CA . PRO A 1 112 ? 0.261 -4.764 -4.285 1.00 98.62 112 PRO A CA 1
ATOM 884 C C . PRO A 1 112 ? -0.058 -5.711 -5.447 1.00 98.62 112 PRO A C 1
ATOM 886 O O . PRO A 1 112 ? 0.701 -6.623 -5.753 1.00 98.62 112 PRO A O 1
ATOM 889 N N . TYR A 1 113 ? -1.211 -5.527 -6.086 1.00 98.75 113 TYR A N 1
ATOM 890 C CA . TYR A 1 113 ? -1.612 -6.273 -7.286 1.00 98.75 113 TYR A CA 1
ATOM 891 C C . TYR A 1 113 ? -2.782 -5.575 -7.983 1.00 98.75 113 TYR A C 1
ATOM 893 O O . TYR A 1 113 ? -2.731 -5.276 -9.178 1.00 98.75 113 TYR A O 1
ATOM 901 N N . GLY A 1 114 ? -3.841 -5.313 -7.209 1.00 97.62 114 GLY A N 1
ATOM 902 C CA . GLY A 1 114 ? -5.032 -4.573 -7.611 1.00 97.62 114 GLY A CA 1
ATOM 903 C C . GLY A 1 114 ? -5.695 -5.097 -8.883 1.00 97.62 114 GLY A C 1
ATOM 904 O O . GLY A 1 114 ? -6.182 -6.224 -8.918 1.00 97.62 114 GLY A O 1
ATOM 905 N N . ASN A 1 115 ? -5.773 -4.277 -9.933 1.00 96.81 115 ASN A N 1
ATOM 906 C CA . ASN A 1 115 ? -6.418 -4.659 -11.188 1.00 96.81 115 ASN A CA 1
ATOM 907 C C . ASN A 1 115 ? -5.483 -5.295 -12.229 1.00 96.81 115 ASN A C 1
ATOM 909 O O . ASN A 1 115 ? -5.863 -5.403 -13.410 1.00 96.81 115 ASN A O 1
ATOM 913 N N . ALA A 1 116 ? -4.286 -5.724 -11.825 1.00 97.44 116 ALA A N 1
ATOM 914 C CA . ALA A 1 116 ? -3.436 -6.546 -12.666 1.00 97.44 116 ALA A CA 1
ATOM 915 C C . ALA A 1 116 ? -4.162 -7.832 -13.103 1.00 97.44 116 ALA A C 1
ATOM 917 O O . ALA A 1 116 ? -5.118 -8.314 -12.491 1.00 97.44 116 ALA A O 1
ATOM 918 N N . ARG A 1 117 ? -3.745 -8.379 -14.246 1.00 95.62 117 ARG A N 1
ATOM 919 C CA . ARG A 1 117 ? -4.353 -9.571 -14.848 1.00 95.62 117 ARG A CA 1
ATOM 920 C C . ARG A 1 117 ? -3.291 -10.559 -15.269 1.00 95.62 117 ARG A C 1
ATOM 922 O O . ARG A 1 117 ? -2.311 -10.179 -15.904 1.00 95.62 117 ARG A O 1
ATOM 929 N N . ILE A 1 118 ? -3.564 -11.838 -15.044 1.00 94.62 118 ILE A N 1
ATOM 930 C CA . ILE A 1 118 ? -2.729 -12.932 -15.533 1.00 94.62 118 ILE A CA 1
ATOM 931 C C . ILE A 1 118 ? -3.306 -13.470 -16.846 1.00 94.62 118 ILE A C 1
ATOM 933 O O . ILE A 1 118 ? -4.459 -13.899 -16.921 1.00 94.62 118 ILE A O 1
ATOM 937 N N . ARG A 1 119 ? -2.493 -13.491 -17.906 1.00 90.94 119 ARG A N 1
ATOM 938 C CA . ARG A 1 119 ? -2.808 -14.154 -19.181 1.00 90.94 119 ARG A CA 1
ATOM 939 C C . ARG A 1 119 ? -1.635 -15.015 -19.619 1.00 90.94 119 ARG A C 1
ATOM 941 O O . ARG A 1 119 ? -0.539 -14.509 -19.820 1.00 90.94 119 ARG A O 1
ATOM 948 N N . ASN A 1 120 ? -1.870 -16.316 -19.798 1.00 89.06 120 ASN A N 1
ATOM 949 C CA . ASN A 1 120 ? -0.839 -17.288 -20.193 1.00 89.06 120 ASN A CA 1
ATOM 950 C C . ASN A 1 120 ? 0.415 -17.258 -19.291 1.00 89.06 120 ASN A C 1
ATOM 952 O O . ASN A 1 120 ? 1.528 -17.436 -19.775 1.00 89.06 120 ASN A O 1
ATOM 956 N N . GLY A 1 121 ? 0.238 -17.007 -17.989 1.00 84.25 121 GLY A N 1
ATOM 957 C CA . GLY A 1 121 ? 1.340 -16.890 -17.027 1.00 84.25 121 GLY A CA 1
ATOM 958 C C . GLY A 1 121 ? 2.082 -15.548 -17.053 1.00 84.25 121 GLY A C 1
ATOM 959 O O . GLY A 1 121 ? 3.046 -15.383 -16.316 1.00 84.25 121 GLY A O 1
ATOM 960 N N . THR A 1 122 ? 1.647 -14.590 -17.875 1.00 89.25 122 THR A N 1
ATOM 961 C CA . THR A 1 122 ? 2.180 -13.223 -17.905 1.00 89.25 122 THR A CA 1
ATOM 962 C C . THR A 1 122 ? 1.243 -12.276 -17.169 1.00 89.25 122 THR A C 1
ATOM 964 O O . THR A 1 122 ? 0.039 -12.278 -17.430 1.00 89.25 122 THR A O 1
ATOM 967 N N . ILE A 1 123 ? 1.805 -11.459 -16.282 1.00 93.75 123 ILE A N 1
ATOM 968 C CA . ILE A 1 123 ? 1.089 -10.408 -15.558 1.00 93.75 123 ILE A CA 1
ATOM 969 C C . ILE A 1 123 ? 1.080 -9.140 -16.414 1.00 93.75 123 ILE A C 1
ATOM 971 O O . ILE A 1 123 ? 2.094 -8.760 -17.000 1.00 93.75 123 ILE A O 1
ATOM 975 N N . SER A 1 124 ? -0.082 -8.503 -16.515 1.00 96.00 124 SER A N 1
ATOM 976 C CA . SER A 1 124 ? -0.268 -7.210 -17.172 1.00 96.00 124 SER A CA 1
ATOM 977 C C . SER A 1 124 ? -1.025 -6.263 -16.253 1.00 96.00 124 SER A C 1
ATOM 979 O O . SER A 1 124 ? -2.077 -6.650 -15.746 1.00 96.00 124 SER A O 1
ATOM 981 N N . CYS A 1 125 ? -0.534 -5.036 -16.112 1.00 96.81 125 CYS A N 1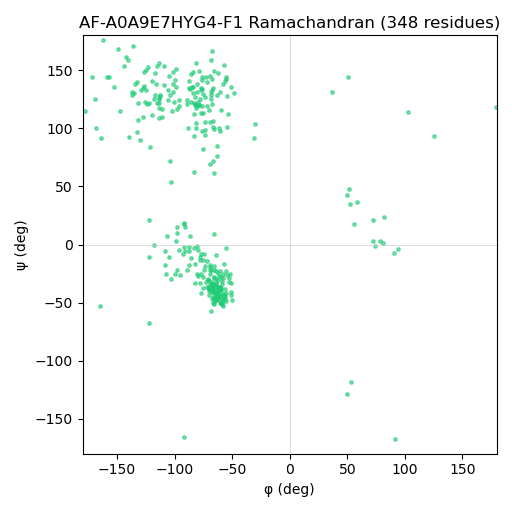
ATOM 982 C CA . CYS A 1 125 ? -1.079 -4.022 -15.211 1.00 96.81 125 CYS A CA 1
ATOM 983 C C . CYS A 1 125 ? -1.672 -2.845 -16.008 1.00 96.81 125 CYS A C 1
ATOM 985 O O . CYS A 1 125 ? -1.327 -2.658 -17.184 1.00 96.81 125 CYS A O 1
ATOM 987 N N . GLN A 1 126 ? -2.610 -2.097 -15.421 1.00 92.06 126 GLN A N 1
ATOM 988 C CA . GLN A 1 126 ? -3.382 -1.068 -16.131 1.00 92.06 126 GLN A CA 1
ATOM 989 C C . GLN A 1 126 ? -2.523 0.117 -16.576 1.00 92.06 126 GLN A C 1
ATOM 991 O O . GLN A 1 126 ? -2.725 0.654 -17.668 1.00 92.06 126 GLN A O 1
ATOM 996 N N . HIS A 1 127 ? -1.525 0.477 -15.774 1.00 90.00 127 HIS A N 1
ATOM 997 C CA . HIS A 1 127 ? -0.636 1.611 -16.016 1.00 90.00 127 HIS A CA 1
ATOM 998 C C . HIS A 1 127 ? 0.697 1.190 -16.662 1.00 90.00 127 HIS A C 1
ATOM 1000 O O . HIS A 1 127 ? 1.650 1.969 -16.740 1.00 90.00 127 HIS A O 1
ATOM 1006 N N . GLY A 1 128 ? 0.758 -0.032 -17.202 1.00 94.25 128 GLY A N 1
ATOM 1007 C CA . GLY A 1 128 ? 1.875 -0.526 -18.001 1.00 94.25 128 GLY A CA 1
ATOM 1008 C C . GLY A 1 128 ? 2.956 -1.260 -17.196 1.00 94.25 128 GLY A C 1
ATOM 1009 O O . GLY A 1 128 ? 2.749 -1.639 -16.047 1.00 94.25 128 GLY A O 1
ATOM 1010 N N . PRO A 1 129 ? 4.127 -1.520 -17.806 1.00 95.88 129 PRO A N 1
ATOM 1011 C CA . PRO A 1 129 ? 5.127 -2.421 -17.232 1.00 95.88 129 PRO A CA 1
ATOM 1012 C C . PRO A 1 129 ? 5.805 -1.882 -15.967 1.00 95.88 129 PRO A C 1
ATOM 1014 O O . PRO A 1 129 ? 6.262 -2.680 -15.157 1.00 95.88 129 PRO A O 1
ATOM 1017 N N . TYR A 1 130 ? 5.868 -0.558 -15.783 1.00 96.69 130 TYR A N 1
ATOM 1018 C CA . TYR A 1 130 ? 6.436 0.029 -14.565 1.00 96.69 130 TYR A CA 1
ATOM 1019 C C . TYR A 1 130 ? 5.548 -0.192 -13.339 1.00 96.69 130 TYR A C 1
ATOM 1021 O O . TYR A 1 130 ? 6.085 -0.378 -12.259 1.00 96.69 130 TYR A O 1
ATOM 1029 N N . GLU A 1 131 ? 4.225 -0.247 -13.503 1.00 98.50 131 GLU A N 1
ATOM 1030 C CA . GLU A 1 131 ? 3.329 -0.656 -12.416 1.00 98.50 131 GLU A CA 1
ATOM 1031 C C . GLU A 1 131 ? 3.576 -2.106 -12.019 1.00 98.50 131 GLU A C 1
ATOM 1033 O O . GLU A 1 131 ? 3.757 -2.392 -10.846 1.00 98.50 131 GLU A O 1
ATOM 1038 N N . CYS A 1 132 ? 3.682 -3.023 -12.985 1.00 97.25 132 CYS A N 1
ATOM 1039 C CA . CYS A 1 132 ? 3.983 -4.419 -12.657 1.00 97.25 132 CYS A CA 1
ATOM 1040 C C . CYS A 1 132 ? 5.346 -4.570 -11.967 1.00 97.25 132 CYS A C 1
ATOM 1042 O O . CYS A 1 132 ? 5.486 -5.370 -11.044 1.00 97.25 132 CYS A O 1
ATOM 1044 N N . LEU A 1 133 ? 6.348 -3.802 -12.411 1.00 96.75 133 LEU A N 1
ATOM 1045 C CA . LEU A 1 133 ? 7.654 -3.753 -11.759 1.00 96.75 133 LEU A CA 1
ATOM 1046 C C . LEU A 1 133 ? 7.517 -3.298 -10.305 1.00 96.75 133 LEU A C 1
ATOM 1048 O O . LEU A 1 133 ? 8.034 -3.968 -9.420 1.00 96.75 133 LEU A O 1
ATOM 1052 N N . LEU A 1 134 ? 6.836 -2.178 -10.064 1.00 98.31 134 LEU A N 1
ATOM 1053 C CA . LEU A 1 134 ? 6.718 -1.602 -8.729 1.00 98.31 134 LEU A CA 1
ATOM 1054 C C . LEU A 1 134 ? 5.833 -2.450 -7.807 1.00 98.31 134 LEU A C 1
ATOM 1056 O O . LEU A 1 134 ? 6.222 -2.646 -6.662 1.00 98.31 134 LEU A O 1
ATOM 1060 N N . ASN A 1 135 ? 4.750 -3.056 -8.308 1.00 98.75 135 ASN A N 1
ATOM 1061 C CA . ASN A 1 135 ? 3.978 -4.051 -7.555 1.00 98.75 135 ASN A CA 1
ATOM 1062 C C . ASN A 1 135 ? 4.893 -5.193 -7.079 1.00 98.75 135 ASN A C 1
ATOM 1064 O O . ASN A 1 135 ? 4.946 -5.492 -5.889 1.00 98.75 135 ASN A O 1
ATOM 1068 N N . THR A 1 136 ? 5.715 -5.736 -7.988 1.00 98.00 136 THR A N 1
ATOM 1069 C CA . THR A 1 136 ? 6.663 -6.814 -7.657 1.00 98.00 136 THR A CA 1
ATOM 1070 C C 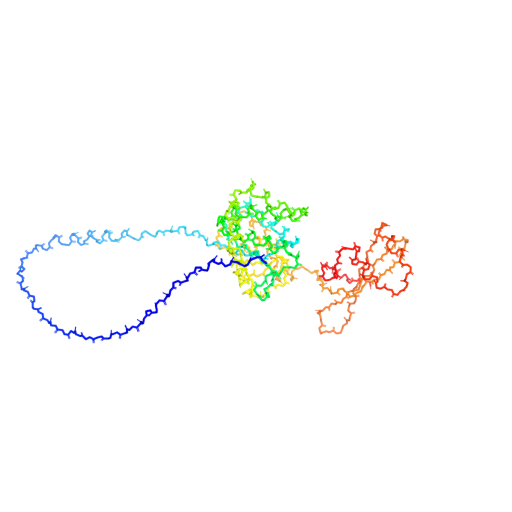. THR A 1 136 ? 7.721 -6.352 -6.650 1.00 98.00 136 THR A C 1
ATOM 1072 O O . THR A 1 136 ? 8.087 -7.094 -5.741 1.00 98.00 136 THR A O 1
ATOM 1075 N N . VAL A 1 137 ? 8.242 -5.132 -6.803 1.00 97.50 137 VAL A N 1
ATOM 1076 C CA . VAL A 1 137 ? 9.244 -4.551 -5.898 1.00 97.50 137 VAL A CA 1
ATOM 1077 C C . VAL A 1 137 ? 8.674 -4.375 -4.492 1.00 97.50 137 VAL A C 1
ATOM 1079 O O . VAL A 1 137 ? 9.337 -4.735 -3.521 1.00 97.50 137 VAL A O 1
ATOM 1082 N N . GLU A 1 138 ? 7.449 -3.872 -4.366 1.00 98.38 138 GLU A N 1
ATOM 1083 C CA . GLU A 1 138 ? 6.783 -3.714 -3.073 1.00 98.38 138 GLU A CA 1
ATOM 1084 C C . GLU A 1 138 ? 6.395 -5.062 -2.462 1.00 98.38 138 GLU A C 1
ATOM 1086 O O . GLU A 1 138 ? 6.618 -5.275 -1.271 1.00 98.38 138 GLU A O 1
ATOM 1091 N N . ALA A 1 139 ? 5.951 -6.024 -3.276 1.00 98.38 139 ALA A N 1
ATOM 1092 C CA . ALA A 1 139 ? 5.747 -7.403 -2.846 1.00 98.38 139 ALA A CA 1
ATOM 1093 C C . ALA A 1 139 ? 7.029 -8.009 -2.254 1.00 98.38 139 ALA A C 1
ATOM 1095 O O . ALA A 1 139 ? 7.008 -8.592 -1.169 1.00 98.38 139 ALA A O 1
ATOM 1096 N N . CYS A 1 140 ? 8.160 -7.820 -2.936 1.00 97.94 140 CYS A N 1
ATOM 1097 C CA . CYS A 1 140 ? 9.470 -8.247 -2.462 1.00 97.94 140 CYS A CA 1
ATOM 1098 C C . CYS A 1 140 ? 9.920 -7.500 -1.199 1.00 97.94 140 CYS A C 1
ATOM 1100 O O . CYS A 1 140 ? 10.575 -8.099 -0.350 1.00 97.94 140 CYS A O 1
ATOM 1102 N N . ALA A 1 141 ? 9.587 -6.216 -1.044 1.00 97.00 141 ALA A N 1
ATOM 1103 C CA . ALA A 1 141 ? 9.895 -5.456 0.167 1.00 97.00 141 ALA A CA 1
ATOM 1104 C C . ALA A 1 141 ? 9.129 -5.990 1.389 1.00 97.00 141 ALA A C 1
ATOM 1106 O O . ALA A 1 141 ? 9.729 -6.144 2.455 1.00 97.00 141 ALA A O 1
ATOM 1107 N N . ILE A 1 142 ? 7.848 -6.333 1.215 1.00 97.38 142 ILE A N 1
ATOM 1108 C CA . ILE A 1 142 ? 7.009 -6.958 2.251 1.00 97.38 142 ILE A CA 1
ATOM 1109 C C . ILE A 1 142 ? 7.580 -8.323 2.658 1.00 97.38 142 ILE A C 1
ATOM 1111 O O . ILE A 1 142 ? 7.700 -8.618 3.846 1.00 97.38 142 ILE A O 1
ATOM 1115 N N . ASP A 1 143 ? 7.978 -9.152 1.688 1.00 96.25 143 ASP A N 1
ATOM 1116 C CA . ASP A 1 143 ? 8.558 -10.473 1.962 1.00 96.25 143 ASP A CA 1
ATOM 1117 C C . ASP A 1 143 ? 9.939 -10.381 2.639 1.00 96.25 143 ASP A C 1
ATOM 1119 O O . ASP A 1 143 ? 10.226 -11.107 3.593 1.00 96.25 143 ASP A O 1
ATOM 1123 N N . ALA A 1 144 ? 10.782 -9.445 2.191 1.00 94.12 144 ALA A N 1
ATOM 1124 C CA . ALA A 1 144 ? 12.125 -9.244 2.725 1.00 94.12 144 ALA A CA 1
ATOM 1125 C C . ALA A 1 144 ? 12.135 -8.635 4.136 1.00 94.12 144 ALA A C 1
ATOM 1127 O O . ALA A 1 144 ? 13.066 -8.900 4.902 1.00 94.12 144 ALA A O 1
ATOM 1128 N N . SER A 1 145 ? 11.133 -7.819 4.483 1.00 90.62 145 SER A N 1
ATOM 1129 C CA . SER A 1 145 ? 10.999 -7.225 5.813 1.00 90.62 145 SER A CA 1
ATOM 1130 C C . SER A 1 145 ? 9.593 -7.430 6.384 1.00 90.62 145 SER A C 1
ATOM 1132 O O . SER A 1 145 ? 8.728 -6.573 6.227 1.00 90.62 145 SER A O 1
ATOM 1134 N N . PRO A 1 146 ? 9.353 -8.533 7.119 1.00 86.19 146 PRO A N 1
ATOM 1135 C CA . PRO A 1 146 ? 8.058 -8.797 7.755 1.00 86.19 146 PRO A CA 1
ATOM 1136 C C . PRO A 1 146 ? 7.661 -7.787 8.846 1.00 86.19 146 PRO A C 1
ATOM 1138 O O . PRO A 1 146 ? 6.546 -7.843 9.359 1.00 86.19 146 PRO A O 1
ATOM 1141 N N . ASP A 1 147 ? 8.574 -6.902 9.246 1.00 91.69 147 ASP A N 1
ATOM 1142 C CA . ASP A 1 147 ? 8.302 -5.806 10.171 1.00 91.69 147 ASP A CA 1
ATOM 1143 C C . ASP A 1 147 ? 7.540 -4.688 9.448 1.00 91.69 147 ASP A C 1
ATOM 1145 O O . ASP A 1 147 ? 8.042 -4.124 8.472 1.00 91.69 147 ASP A O 1
ATOM 1149 N N . LEU A 1 148 ? 6.327 -4.387 9.925 1.00 94.06 148 LEU A N 1
ATOM 1150 C CA . LEU A 1 148 ? 5.406 -3.441 9.288 1.00 94.06 148 LEU A CA 1
ATOM 1151 C C . LEU A 1 148 ? 6.015 -2.053 9.111 1.00 94.06 148 LEU A C 1
ATOM 1153 O O . LEU A 1 148 ? 5.958 -1.506 8.015 1.00 94.06 148 LEU A O 1
ATOM 1157 N N . ASP A 1 149 ? 6.655 -1.517 10.149 1.00 92.81 149 ASP A N 1
ATOM 1158 C CA . ASP A 1 149 ? 7.259 -0.183 10.102 1.00 92.81 149 ASP A CA 1
ATOM 1159 C C . ASP A 1 149 ? 8.328 -0.095 8.998 1.00 92.81 149 ASP A C 1
ATOM 1161 O O . ASP A 1 149 ? 8.386 0.876 8.238 1.00 92.81 149 ASP A O 1
ATOM 1165 N N . GLN A 1 150 ? 9.151 -1.138 8.856 1.00 92.44 150 GLN A N 1
ATOM 1166 C CA . GLN A 1 150 ? 10.198 -1.188 7.840 1.00 92.44 150 GLN A CA 1
ATOM 1167 C C . GLN A 1 150 ? 9.643 -1.279 6.419 1.00 92.44 150 GLN A C 1
ATOM 1169 O O . GLN A 1 150 ? 9.967 -0.414 5.602 1.00 92.44 150 GLN A O 1
ATOM 1174 N N . HIS A 1 151 ? 8.823 -2.284 6.089 1.00 95.69 151 HIS A N 1
ATOM 1175 C CA . HIS A 1 151 ? 8.341 -2.401 4.708 1.00 95.69 151 HIS A CA 1
ATOM 1176 C C . HIS A 1 151 ? 7.378 -1.271 4.338 1.00 95.69 151 HIS A C 1
ATOM 1178 O O . HIS A 1 151 ? 7.438 -0.775 3.211 1.00 95.69 151 HIS A O 1
ATOM 1184 N N . PHE A 1 152 ? 6.555 -0.794 5.281 1.00 97.31 152 PHE A N 1
ATOM 1185 C CA . PHE A 1 152 ? 5.672 0.339 5.028 1.00 97.31 152 PHE A CA 1
ATOM 1186 C C . PHE A 1 152 ? 6.467 1.610 4.732 1.00 97.31 152 PHE A C 1
ATOM 1188 O O . PHE A 1 152 ? 6.103 2.341 3.818 1.00 97.31 152 PHE A O 1
ATOM 1195 N N . SER A 1 153 ? 7.583 1.865 5.424 1.00 96.56 153 SER A N 1
ATOM 1196 C CA . SER A 1 153 ? 8.412 3.043 5.130 1.00 96.56 153 SER A CA 1
ATOM 1197 C C . SER A 1 153 ? 8.959 3.043 3.692 1.00 96.56 153 SER A C 1
ATOM 1199 O O . SER A 1 153 ? 8.998 4.092 3.043 1.00 96.56 153 SER A O 1
ATOM 1201 N N . PHE A 1 154 ? 9.313 1.867 3.159 1.00 97.69 154 PHE A N 1
ATOM 1202 C CA . PHE A 1 154 ? 9.714 1.698 1.761 1.00 97.69 154 PHE A CA 1
ATOM 1203 C C . PHE A 1 154 ? 8.560 1.954 0.794 1.00 97.69 154 PHE A C 1
ATOM 1205 O O . PHE A 1 154 ? 8.707 2.780 -0.108 1.00 97.69 154 PHE A O 1
ATOM 1212 N N . ILE A 1 155 ? 7.405 1.329 1.025 1.00 98.56 155 ILE A N 1
ATOM 1213 C CA . ILE A 1 155 ? 6.195 1.523 0.212 1.00 98.56 155 ILE A CA 1
ATOM 1214 C C . ILE A 1 155 ? 5.769 2.998 0.221 1.00 98.56 155 ILE A C 1
ATOM 1216 O O . ILE A 1 155 ? 5.588 3.606 -0.829 1.00 98.56 155 ILE A O 1
ATOM 1220 N N . TYR A 1 156 ? 5.722 3.632 1.394 1.00 98.56 156 TYR A N 1
ATOM 1221 C CA . TYR A 1 156 ? 5.423 5.056 1.545 1.00 98.56 156 TYR A CA 1
ATOM 1222 C C . TYR A 1 156 ? 6.361 5.944 0.713 1.00 98.56 156 TYR A C 1
ATOM 1224 O O . TYR A 1 156 ? 5.917 6.917 0.094 1.00 98.56 156 TYR A O 1
ATOM 1232 N N . CYS A 1 157 ? 7.660 5.628 0.679 1.00 98.50 157 CYS A N 1
ATOM 1233 C CA . CYS A 1 157 ? 8.624 6.356 -0.141 1.00 98.50 157 CYS A CA 1
ATOM 1234 C C . CYS A 1 157 ? 8.351 6.181 -1.643 1.00 98.50 157 CYS A C 1
ATOM 1236 O O . CYS A 1 157 ? 8.319 7.178 -2.375 1.00 98.50 157 CYS A O 1
ATOM 1238 N N . VAL A 1 158 ? 8.109 4.947 -2.102 1.00 98.56 158 VAL A N 1
ATOM 1239 C CA . VAL A 1 158 ? 7.801 4.655 -3.512 1.00 98.56 158 VAL A CA 1
ATOM 1240 C C . VAL A 1 158 ? 6.523 5.378 -3.936 1.00 98.56 158 VAL A C 1
ATOM 1242 O O . VAL A 1 158 ? 6.545 6.154 -4.894 1.00 98.56 158 VAL A O 1
ATOM 1245 N N . GLU A 1 159 ? 5.447 5.253 -3.165 1.00 98.75 159 GLU A N 1
ATOM 1246 C CA . GLU A 1 159 ? 4.162 5.903 -3.438 1.00 98.75 159 GLU A CA 1
ATOM 1247 C C . GLU A 1 159 ? 4.251 7.439 -3.371 1.00 98.75 159 GLU A C 1
ATOM 1249 O O . GLU A 1 159 ? 3.653 8.169 -4.170 1.00 98.75 159 GLU A O 1
ATOM 1254 N N . SER A 1 160 ? 5.110 7.979 -2.500 1.00 98.50 160 SER A N 1
ATOM 1255 C CA . SER A 1 160 ? 5.432 9.410 -2.492 1.00 98.50 160 SER A CA 1
ATOM 1256 C C . SER A 1 160 ? 6.102 9.868 -3.792 1.00 98.50 160 SER A C 1
ATOM 1258 O O . SER A 1 160 ? 5.865 10.991 -4.254 1.00 98.50 160 SER A O 1
ATOM 1260 N N . LEU A 1 161 ? 6.959 9.039 -4.396 1.00 98.31 161 LEU A N 1
ATOM 1261 C CA . LEU A 1 161 ? 7.548 9.318 -5.707 1.00 98.31 161 LEU A CA 1
ATOM 1262 C C . LEU A 1 161 ? 6.504 9.208 -6.822 1.00 98.31 161 LEU A C 1
ATOM 1264 O O . LEU A 1 161 ? 6.539 10.020 -7.749 1.00 98.31 161 LEU A O 1
ATOM 1268 N N . VAL A 1 162 ? 5.548 8.283 -6.722 1.00 97.62 162 VAL A N 1
ATOM 1269 C CA . VAL A 1 162 ? 4.417 8.158 -7.657 1.00 97.62 162 VAL A CA 1
ATOM 1270 C C . VAL A 1 162 ? 3.596 9.446 -7.681 1.00 97.62 162 VAL A C 1
ATOM 1272 O O . VAL A 1 162 ? 3.445 10.047 -8.751 1.00 97.62 162 VAL A O 1
ATOM 1275 N N . LEU A 1 163 ? 3.184 9.961 -6.516 1.00 95.62 163 LEU A N 1
ATOM 1276 C CA . LEU A 1 163 ? 2.462 11.239 -6.407 1.00 95.62 163 LEU A CA 1
ATOM 1277 C C . LEU A 1 163 ? 3.259 12.425 -6.977 1.00 95.62 163 LEU A C 1
ATOM 1279 O O . LEU A 1 163 ? 2.693 13.337 -7.583 1.00 95.62 163 LEU A O 1
ATOM 1283 N N . LYS A 1 164 ? 4.591 12.400 -6.844 1.00 96.81 164 LYS A N 1
ATOM 1284 C CA . LYS A 1 164 ? 5.503 13.415 -7.406 1.00 96.81 164 LYS A CA 1
ATOM 1285 C C . LYS A 1 164 ? 5.813 13.209 -8.894 1.00 96.81 164 LYS A C 1
ATOM 1287 O O . LYS A 1 164 ? 6.542 14.021 -9.464 1.00 96.81 164 LYS A O 1
ATOM 1292 N N . ARG A 1 165 ? 5.284 12.155 -9.530 1.00 94.69 165 ARG A N 1
ATOM 1293 C CA . ARG A 1 165 ? 5.597 11.729 -10.911 1.00 94.69 165 ARG A CA 1
ATOM 1294 C C . ARG A 1 165 ? 7.087 11.429 -11.130 1.00 94.69 165 ARG A C 1
ATOM 1296 O O . ARG A 1 165 ? 7.638 11.704 -12.194 1.00 94.69 165 ARG A O 1
ATOM 1303 N N . LYS A 1 166 ? 7.728 10.863 -10.110 1.00 97.56 166 LYS A N 1
ATOM 1304 C CA . LYS A 1 166 ? 9.150 10.502 -10.039 1.00 97.56 166 LYS A CA 1
ATOM 1305 C C . LYS A 1 166 ? 9.373 9.016 -9.748 1.00 97.56 166 LYS A C 1
ATOM 1307 O O . LYS A 1 166 ? 10.444 8.640 -9.298 1.00 97.56 166 LYS A O 1
ATOM 1312 N N . TYR A 1 167 ? 8.391 8.158 -10.013 1.00 96.06 167 TYR A N 1
ATOM 1313 C CA . TYR A 1 167 ? 8.439 6.721 -9.701 1.00 96.06 167 TYR A CA 1
ATOM 1314 C C . TYR A 1 167 ? 9.627 5.962 -10.331 1.00 96.06 167 TYR A C 1
ATOM 1316 O O . TYR A 1 167 ? 9.971 4.875 -9.888 1.00 96.06 167 TYR A O 1
ATOM 1324 N N . LEU A 1 168 ? 10.305 6.527 -11.338 1.00 96.25 168 LEU A N 1
ATOM 1325 C CA . LEU A 1 168 ? 11.559 5.976 -11.874 1.00 96.25 168 LEU A CA 1
ATOM 1326 C C . LEU A 1 168 ? 12.740 6.085 -10.896 1.00 96.25 168 LEU A C 1
ATOM 1328 O O . LEU A 1 168 ? 13.739 5.399 -11.075 1.00 96.25 168 LEU A O 1
ATOM 1332 N N . GLU A 1 169 ? 12.634 6.946 -9.886 1.00 96.31 169 GLU A N 1
ATOM 1333 C CA . GLU A 1 169 ? 13.632 7.146 -8.834 1.00 96.31 169 GLU A CA 1
ATOM 1334 C C . GLU A 1 169 ? 13.443 6.155 -7.663 1.00 96.31 169 GLU A C 1
ATOM 1336 O O . GLU A 1 169 ? 14.130 6.297 -6.662 1.00 96.31 169 GLU A O 1
ATOM 1341 N N . TRP A 1 170 ? 12.551 5.154 -7.761 1.00 95.50 170 TRP A N 1
ATOM 1342 C CA . TRP A 1 170 ? 12.166 4.255 -6.654 1.00 95.50 170 TRP A CA 1
ATOM 1343 C C . TRP A 1 170 ? 13.343 3.603 -5.907 1.00 95.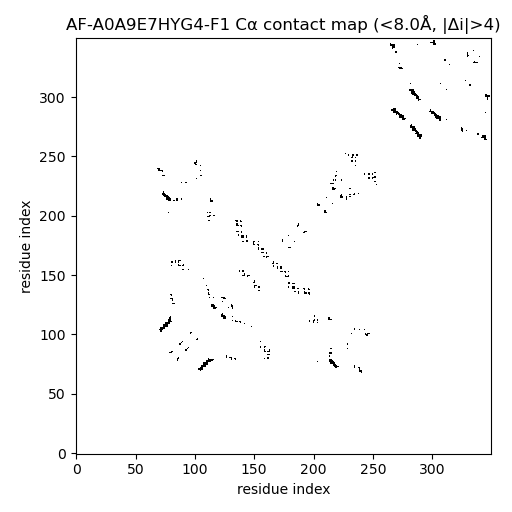50 170 TRP A C 1
ATOM 1345 O O . TRP A 1 170 ? 13.272 3.424 -4.694 1.00 95.50 170 TRP A O 1
ATOM 1355 N N . GLU A 1 171 ? 14.453 3.300 -6.588 1.00 94.44 171 GLU A N 1
ATOM 1356 C CA . GLU A 1 171 ? 15.652 2.731 -5.954 1.00 94.44 171 GLU A CA 1
ATOM 1357 C C . GLU A 1 171 ? 16.249 3.655 -4.876 1.00 94.44 171 GLU A C 1
ATOM 1359 O O . GLU A 1 171 ? 16.924 3.180 -3.959 1.00 94.44 171 GLU A O 1
ATOM 1364 N N . SER A 1 172 ? 15.988 4.970 -4.929 1.00 94.50 172 SER A N 1
ATOM 1365 C CA . SER A 1 172 ? 16.433 5.903 -3.888 1.00 94.50 172 SER A CA 1
ATOM 1366 C C . SER A 1 172 ? 15.836 5.569 -2.519 1.00 94.50 172 SER A C 1
ATOM 1368 O O . SER A 1 172 ? 16.488 5.813 -1.500 1.00 94.50 172 SER A O 1
ATOM 1370 N N . CYS A 1 173 ? 14.656 4.939 -2.483 1.00 96.00 173 CYS A N 1
ATOM 1371 C CA . CYS A 1 173 ? 13.957 4.567 -1.255 1.00 96.00 173 CYS A CA 1
ATOM 1372 C C . CYS A 1 173 ? 14.716 3.544 -0.401 1.00 96.00 173 CYS A C 1
ATOM 1374 O O . CYS A 1 173 ? 14.545 3.529 0.817 1.00 96.00 173 CYS A O 1
ATOM 1376 N N . PHE A 1 174 ? 15.626 2.748 -0.978 1.00 93.25 174 PHE A N 1
ATOM 1377 C CA . PHE A 1 174 ? 16.472 1.837 -0.196 1.00 93.25 174 PHE A CA 1
ATOM 1378 C C . PHE A 1 174 ? 17.384 2.570 0.786 1.00 93.25 174 PHE A C 1
ATOM 1380 O O . PHE A 1 174 ? 17.632 2.093 1.892 1.00 93.25 174 PHE A O 1
ATOM 1387 N N . SER A 1 175 ? 17.889 3.740 0.390 1.00 86.25 175 SER A N 1
ATOM 1388 C CA . SER A 1 175 ? 18.790 4.519 1.240 1.00 86.25 175 SER A CA 1
ATOM 1389 C C . SER A 1 175 ? 18.077 5.199 2.413 1.00 86.25 175 SER A C 1
ATOM 1391 O O . SER A 1 175 ? 18.730 5.556 3.391 1.00 86.25 175 SER A O 1
ATOM 1393 N N . GLU A 1 176 ? 16.752 5.343 2.334 1.00 76.81 176 GLU A N 1
ATOM 1394 C CA . GLU A 1 176 ? 15.946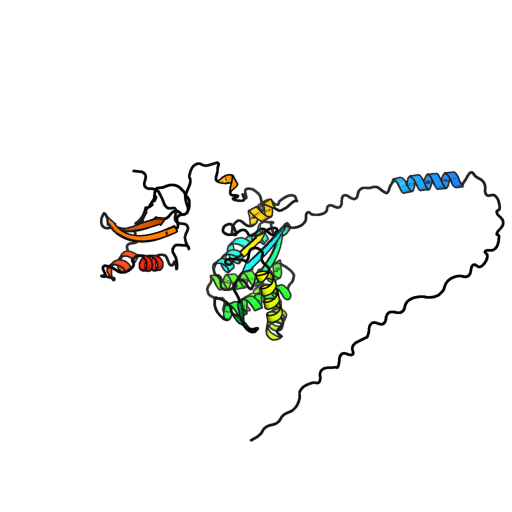 6.111 3.289 1.00 76.81 176 GLU A CA 1
ATOM 1395 C C . GLU A 1 176 ? 15.273 5.238 4.362 1.00 76.81 176 GLU A C 1
ATOM 1397 O O . GLU A 1 176 ? 14.934 5.745 5.428 1.00 76.81 176 GLU A O 1
ATOM 1402 N N . THR A 1 177 ? 15.093 3.937 4.108 1.00 78.50 177 THR A N 1
ATOM 1403 C CA . THR A 1 177 ? 14.090 3.115 4.824 1.00 78.50 177 THR A CA 1
ATOM 1404 C C . THR A 1 177 ? 14.663 1.895 5.540 1.00 78.50 177 THR A C 1
ATOM 1406 O O . THR A 1 177 ? 13.985 1.257 6.337 1.00 78.50 177 THR A O 1
ATOM 1409 N N . GLY A 1 178 ? 15.931 1.554 5.290 1.00 72.94 178 GLY A N 1
ATOM 1410 C CA . GLY A 1 178 ? 16.583 0.405 5.928 1.00 72.94 178 GLY A CA 1
ATOM 1411 C C . GLY A 1 178 ? 16.135 -0.963 5.398 1.00 72.94 178 GLY A C 1
ATOM 1412 O O . GLY A 1 178 ? 16.700 -1.974 5.816 1.00 72.94 178 GLY A O 1
ATOM 1413 N N . VAL A 1 179 ? 15.192 -1.011 4.447 1.00 83.69 179 VAL A N 1
ATOM 1414 C CA . VAL A 1 179 ? 14.844 -2.235 3.713 1.00 83.69 179 VAL A CA 1
ATOM 1415 C C . VAL A 1 179 ? 16.055 -2.704 2.908 1.00 83.69 179 VAL A C 1
ATOM 1417 O O . VAL A 1 179 ? 16.690 -1.937 2.180 1.00 83.69 179 VAL A O 1
ATOM 1420 N N . GLY A 1 180 ? 16.400 -3.984 3.063 1.00 84.44 180 GLY A N 1
ATOM 1421 C CA . GLY A 1 180 ? 17.590 -4.570 2.459 1.00 84.44 180 GLY A CA 1
ATOM 1422 C C . GLY A 1 180 ? 17.496 -4.606 0.937 1.00 84.44 180 GLY A C 1
ATOM 1423 O O . GLY A 1 180 ? 16.908 -5.533 0.385 1.00 84.44 180 GLY A O 1
ATOM 1424 N N . SER A 1 181 ? 18.133 -3.644 0.262 1.00 89.38 181 SER A N 1
ATOM 1425 C CA . SER A 1 181 ? 18.141 -3.553 -1.206 1.00 89.38 181 SER A CA 1
ATOM 1426 C C . SER A 1 181 ? 18.543 -4.858 -1.879 1.00 89.38 181 SER A C 1
ATOM 1428 O O . SER A 1 181 ? 17.899 -5.282 -2.827 1.00 89.38 181 SER A O 1
ATOM 1430 N N . GLN A 1 182 ? 19.548 -5.545 -1.331 1.00 91.31 182 GLN A N 1
ATOM 1431 C CA . GLN A 1 182 ? 19.982 -6.843 -1.833 1.00 91.31 182 GLN A CA 1
ATOM 1432 C C . GLN A 1 182 ? 18.865 -7.895 -1.774 1.00 91.31 182 GLN A C 1
ATOM 1434 O O . GLN A 1 182 ? 18.676 -8.609 -2.749 1.00 91.31 182 GLN A O 1
ATOM 1439 N N . ALA A 1 183 ? 18.113 -7.981 -0.674 1.00 93.00 183 ALA A N 1
ATOM 1440 C CA . ALA A 1 183 ? 17.041 -8.965 -0.537 1.00 93.00 183 ALA A CA 1
ATOM 1441 C C . ALA A 1 183 ? 15.889 -8.684 -1.516 1.00 93.00 183 ALA A C 1
ATOM 1443 O O . ALA A 1 183 ? 15.378 -9.607 -2.148 1.00 93.00 183 ALA A O 1
ATOM 1444 N N . VAL A 1 184 ? 15.535 -7.408 -1.701 1.00 94.06 184 VAL A N 1
ATOM 1445 C CA . VAL A 1 184 ? 14.501 -6.997 -2.662 1.00 94.06 184 VAL A CA 1
ATOM 1446 C C . VAL A 1 184 ? 14.952 -7.247 -4.104 1.00 94.06 184 VAL A C 1
ATOM 1448 O O . VAL A 1 184 ? 14.209 -7.851 -4.876 1.00 94.06 184 VAL A O 1
ATOM 1451 N N . SER A 1 185 ? 16.181 -6.859 -4.466 1.00 90.25 185 SER A N 1
ATOM 1452 C CA . SER A 1 185 ? 16.747 -7.138 -5.792 1.00 90.25 185 SER A CA 1
ATOM 1453 C C . SER A 1 185 ? 16.839 -8.638 -6.070 1.00 90.25 185 SER A C 1
ATOM 1455 O O . SER A 1 185 ? 16.442 -9.081 -7.141 1.00 90.25 185 SER A O 1
ATOM 1457 N N . GLU A 1 186 ? 17.306 -9.440 -5.109 1.00 94.81 186 GLU A N 1
ATOM 1458 C CA . GLU A 1 186 ? 17.401 -10.895 -5.269 1.00 94.81 186 GLU A CA 1
ATOM 1459 C C . GLU A 1 186 ? 16.024 -11.543 -5.437 1.00 94.81 18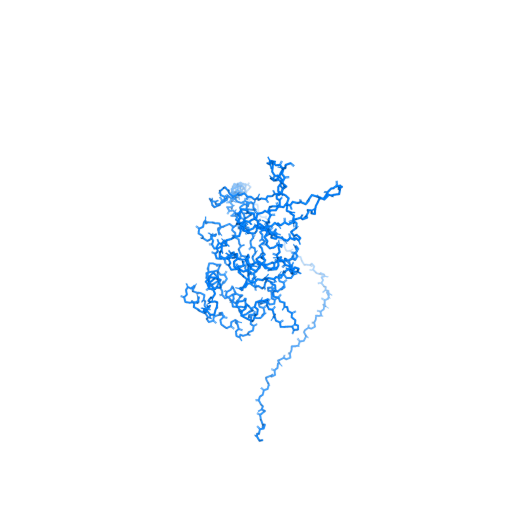6 GLU A C 1
ATOM 1461 O O . GLU A 1 186 ? 15.879 -12.417 -6.291 1.00 94.81 186 GLU A O 1
ATOM 1466 N N . CYS A 1 187 ? 15.018 -11.105 -4.670 1.00 96.50 187 CYS A N 1
ATOM 1467 C CA . CYS A 1 187 ? 13.632 -11.554 -4.811 1.00 96.50 187 CYS A CA 1
ATOM 1468 C C . CYS A 1 187 ? 13.091 -11.291 -6.222 1.00 96.50 187 CYS A C 1
ATOM 1470 O O . CYS A 1 187 ? 12.480 -12.168 -6.838 1.00 96.50 187 CYS A O 1
ATOM 1472 N N . TYR A 1 188 ? 13.359 -10.105 -6.763 1.00 87.38 188 TYR A N 1
ATOM 1473 C CA . TYR A 1 188 ? 12.968 -9.754 -8.121 1.00 87.38 188 TYR A CA 1
ATOM 1474 C C . TYR A 1 188 ? 13.725 -10.585 -9.175 1.00 87.38 188 TYR A C 1
ATOM 1476 O O . TYR A 1 188 ? 13.115 -11.143 -10.089 1.00 87.38 188 TYR A O 1
ATOM 1484 N N . ASP A 1 189 ? 15.044 -10.735 -9.026 1.00 89.88 189 ASP A N 1
ATOM 1485 C CA . ASP A 1 189 ? 15.916 -11.361 -10.027 1.00 89.88 189 ASP A CA 1
ATOM 1486 C C . ASP A 1 189 ? 15.802 -12.895 -10.087 1.00 89.88 189 ASP A C 1
ATOM 1488 O O . ASP A 1 189 ? 16.053 -13.500 -11.134 1.00 89.88 189 ASP A O 1
ATOM 1492 N N . ASN A 1 190 ? 15.450 -13.553 -8.977 1.00 92.62 190 ASN A N 1
ATOM 1493 C CA . ASN A 1 190 ? 15.420 -15.017 -8.889 1.00 92.62 190 ASN A CA 1
ATOM 1494 C C . ASN A 1 190 ? 14.054 -15.645 -9.240 1.00 92.62 190 ASN A C 1
ATOM 1496 O O . ASN A 1 190 ? 13.941 -16.872 -9.263 1.00 92.62 190 ASN A O 1
ATOM 1500 N N . GLY A 1 191 ? 13.043 -14.822 -9.542 1.00 91.62 191 GLY A N 1
ATOM 1501 C CA . GLY A 1 191 ? 11.680 -15.251 -9.863 1.00 91.62 191 GLY A CA 1
ATOM 1502 C C . GLY A 1 191 ? 10.727 -15.346 -8.665 1.00 91.62 191 GLY A C 1
ATOM 1503 O O . GLY A 1 191 ? 9.529 -15.509 -8.882 1.00 91.62 191 GLY A O 1
ATOM 1504 N N . HIS A 1 192 ? 11.208 -15.181 -7.428 1.00 97.12 192 HIS A N 1
ATOM 1505 C CA . HIS A 1 192 ? 10.380 -15.169 -6.213 1.00 97.12 192 HIS A CA 1
ATOM 1506 C C . HIS A 1 192 ? 9.350 -14.036 -6.232 1.00 97.12 192 HIS A C 1
ATOM 1508 O O . HIS A 1 192 ? 8.192 -14.249 -5.888 1.00 97.12 192 HIS A O 1
ATOM 1514 N N . GLY A 1 193 ? 9.712 -12.864 -6.762 1.00 97.06 193 GLY A N 1
ATOM 1515 C CA . GLY A 1 193 ? 8.773 -11.759 -6.967 1.00 97.06 193 GLY A CA 1
ATOM 1516 C C . GLY A 1 193 ? 7.560 -12.156 -7.817 1.00 97.06 193 GLY A C 1
ATOM 1517 O O . GLY A 1 193 ? 6.433 -11.792 -7.498 1.00 97.06 193 GLY A O 1
ATOM 1518 N N . GLN A 1 194 ? 7.752 -12.991 -8.846 1.00 94.38 194 GLN A N 1
ATOM 1519 C CA . GLN A 1 194 ? 6.634 -13.509 -9.638 1.00 94.38 194 GLN A CA 1
ATOM 1520 C C . GLN A 1 194 ? 5.752 -14.469 -8.824 1.00 94.38 194 GLN A C 1
ATOM 1522 O O . GLN A 1 194 ? 4.535 -14.476 -8.999 1.00 94.38 194 GLN A O 1
ATOM 1527 N N . GLU A 1 195 ? 6.335 -15.285 -7.944 1.00 96.75 195 GLU A N 1
ATOM 1528 C CA . GLU A 1 195 ? 5.571 -16.168 -7.054 1.00 96.75 195 GLU A CA 1
ATOM 1529 C C . GLU A 1 195 ? 4.723 -15.361 -6.058 1.00 96.75 195 GLU A C 1
ATOM 1531 O O . GLU A 1 195 ? 3.552 -15.691 -5.844 1.00 96.75 195 GLU A O 1
ATOM 1536 N N . LEU A 1 196 ? 5.277 -14.271 -5.515 1.00 98.00 196 LEU A N 1
ATOM 1537 C CA . LEU A 1 196 ? 4.563 -13.333 -4.645 1.00 98.00 196 LEU A CA 1
ATOM 1538 C C . LEU A 1 196 ? 3.410 -12.639 -5.379 1.00 98.00 196 LEU A C 1
ATOM 1540 O O . LEU A 1 196 ? 2.291 -12.626 -4.873 1.00 98.00 196 LEU A O 1
ATOM 1544 N N . GLU A 1 197 ? 3.631 -12.157 -6.601 1.00 97.56 197 GLU A N 1
ATOM 1545 C CA . GLU A 1 197 ? 2.563 -11.559 -7.408 1.00 97.56 197 GLU A CA 1
ATOM 1546 C C . GLU A 1 197 ? 1.429 -12.556 -7.704 1.00 97.56 197 GLU A C 1
ATOM 1548 O O . GLU A 1 197 ? 0.255 -12.204 -7.649 1.00 97.56 197 GLU A O 1
ATOM 1553 N N . LEU A 1 198 ? 1.740 -13.831 -7.980 1.00 97.00 198 LEU A N 1
ATOM 1554 C CA . LEU A 1 198 ? 0.715 -14.869 -8.173 1.00 97.00 198 LEU A CA 1
ATOM 1555 C C . LEU A 1 198 ? -0.057 -15.173 -6.878 1.00 97.00 198 LEU A C 1
ATOM 1557 O O . LEU A 1 198 ? -1.256 -15.479 -6.920 1.00 97.00 198 LEU A O 1
ATOM 1561 N N . LYS A 1 199 ? 0.614 -15.089 -5.724 1.00 97.94 199 LYS A N 1
ATOM 1562 C CA . LYS A 1 199 ? -0.028 -15.193 -4.409 1.00 97.94 199 LYS A CA 1
ATOM 1563 C C . LYS A 1 199 ? -0.985 -14.019 -4.188 1.00 97.94 199 LYS A C 1
ATOM 1565 O O . LYS A 1 199 ? -2.140 -14.266 -3.844 1.00 97.94 199 LYS A O 1
ATOM 1570 N N . TYR A 1 200 ? -0.560 -12.782 -4.443 1.00 98.62 200 TYR A N 1
ATOM 1571 C CA . TYR A 1 200 ? -1.424 -11.605 -4.310 1.00 98.62 200 TYR A CA 1
ATOM 1572 C C . TYR A 1 200 ? -2.552 -11.570 -5.338 1.00 98.62 200 TYR A C 1
ATOM 1574 O O . TYR A 1 200 ? -3.665 -11.180 -4.990 1.00 98.62 200 TYR A O 1
ATOM 1582 N N . ALA A 1 201 ? -2.332 -12.088 -6.547 1.00 98.25 201 ALA A N 1
ATOM 1583 C CA . ALA A 1 201 ? -3.400 -12.322 -7.512 1.00 98.25 201 ALA A CA 1
ATOM 1584 C C . ALA A 1 201 ? -4.468 -13.257 -6.939 1.00 98.25 201 ALA A C 1
ATOM 1586 O O . ALA A 1 201 ? -5.648 -12.934 -6.953 1.00 98.25 201 ALA A O 1
ATOM 1587 N N . THR A 1 202 ? -4.046 -14.388 -6.363 1.00 98.00 202 THR A N 1
ATOM 1588 C CA . THR A 1 202 ? -4.962 -15.361 -5.749 1.00 98.00 202 THR A CA 1
ATOM 1589 C C . THR A 1 202 ? -5.720 -14.751 -4.570 1.00 98.00 202 THR A C 1
ATOM 1591 O O . THR A 1 202 ? -6.918 -14.982 -4.429 1.00 98.00 202 THR A O 1
ATOM 1594 N N . GLN A 1 203 ? -5.038 -13.965 -3.732 1.00 98.31 203 GLN A N 1
ATOM 1595 C CA . GLN A 1 203 ? -5.656 -13.265 -2.607 1.00 98.31 203 GLN A CA 1
ATOM 1596 C C . GLN A 1 203 ? -6.697 -12.247 -3.093 1.00 98.31 203 GLN A C 1
ATOM 1598 O O . GLN A 1 203 ? -7.831 -12.261 -2.620 1.00 98.31 203 GLN A O 1
ATOM 1603 N N . THR A 1 204 ? -6.349 -11.432 -4.089 1.00 98.44 204 THR A N 1
ATOM 1604 C CA . THR A 1 204 ? -7.237 -10.416 -4.675 1.00 98.44 204 THR A CA 1
ATOM 1605 C C . THR A 1 204 ? -8.440 -11.050 -5.379 1.00 98.44 204 THR A C 1
ATOM 1607 O O . THR A 1 204 ? -9.576 -10.657 -5.131 1.00 98.44 204 THR A O 1
ATOM 1610 N N . ASP A 1 205 ? -8.225 -12.096 -6.183 1.00 97.50 205 ASP A N 1
ATOM 1611 C CA . ASP A 1 205 ? -9.287 -12.828 -6.888 1.00 97.50 205 ASP A CA 1
ATOM 1612 C C . ASP A 1 205 ? -10.238 -13.570 -5.930 1.00 97.50 205 ASP A C 1
ATOM 1614 O O . ASP A 1 205 ? -11.344 -13.943 -6.322 1.00 97.50 205 ASP A O 1
ATOM 1618 N N . SER A 1 206 ? -9.818 -13.802 -4.680 1.00 97.69 206 SER A N 1
ATOM 1619 C CA . SER A 1 206 ? -10.632 -14.454 -3.646 1.00 97.69 206 SER A CA 1
ATOM 1620 C C . SER A 1 206 ? -11.524 -13.498 -2.846 1.00 97.69 206 SER A C 1
ATOM 1622 O O . SER A 1 206 ? -12.262 -13.952 -1.970 1.00 97.69 206 SER A O 1
ATOM 1624 N N . LEU A 1 207 ? -11.457 -12.190 -3.125 1.00 97.12 207 LEU A N 1
ATOM 1625 C CA . LEU A 1 207 ? -12.296 -11.193 -2.469 1.00 97.12 207 LEU A CA 1
ATOM 1626 C C . LEU A 1 207 ? -13.782 -11.463 -2.720 1.00 97.12 207 LEU A C 1
ATOM 1628 O O . LEU A 1 207 ? -14.224 -11.619 -3.858 1.00 97.12 207 LEU A O 1
ATOM 1632 N N . GLU A 1 208 ? -14.560 -11.449 -1.639 1.00 93.38 208 GLU A N 1
ATOM 1633 C CA . GLU A 1 208 ? -16.011 -11.604 -1.671 1.00 93.38 208 GLU A CA 1
ATOM 1634 C C . GLU A 1 208 ? -16.675 -10.445 -0.907 1.00 93.38 208 GLU A C 1
ATOM 1636 O O . GLU A 1 208 ? -16.581 -10.385 0.322 1.00 93.38 208 GLU A O 1
ATOM 1641 N N . PRO A 1 209 ? -17.359 -9.515 -1.603 1.00 95.31 209 PRO A N 1
ATOM 1642 C CA . PRO A 1 209 ? -17.483 -9.435 -3.059 1.00 95.31 209 PRO A CA 1
ATOM 1643 C C . PRO A 1 209 ? -16.153 -9.065 -3.744 1.00 95.31 209 PRO A C 1
ATOM 1645 O O . PRO A 1 209 ? -15.308 -8.425 -3.111 1.00 95.31 209 PRO A O 1
ATOM 1648 N N . PRO A 1 210 ? -15.997 -9.374 -5.046 1.00 96.06 210 PRO A N 1
ATOM 1649 C CA . PRO A 1 210 ? -14.843 -8.929 -5.818 1.00 96.06 210 PRO A CA 1
ATOM 1650 C C . PRO A 1 210 ? -14.687 -7.408 -5.761 1.00 96.06 210 PRO A C 1
ATOM 1652 O O . PRO A 1 210 ? -15.688 -6.674 -5.810 1.00 96.06 210 PRO A O 1
ATOM 1655 N N . HIS A 1 211 ? -13.443 -6.930 -5.693 1.00 94.19 211 HIS A N 1
ATOM 1656 C CA . HIS A 1 211 ? -13.166 -5.497 -5.734 1.00 94.19 211 HIS A CA 1
ATOM 1657 C C . HIS A 1 211 ? -13.620 -4.894 -7.068 1.00 94.19 211 HIS A C 1
ATOM 1659 O O . HIS A 1 211 ? -13.620 -5.544 -8.116 1.00 94.19 211 HIS A O 1
ATOM 1665 N N . ARG A 1 212 ? -14.050 -3.629 -7.028 1.00 93.50 212 ARG A N 1
ATOM 1666 C CA . ARG A 1 212 ? -14.577 -2.913 -8.210 1.00 93.50 212 ARG A CA 1
ATOM 1667 C C . ARG A 1 212 ? -13.634 -1.833 -8.733 1.00 93.50 212 ARG A C 1
ATOM 1669 O O . ARG A 1 212 ? -13.794 -1.380 -9.862 1.00 93.50 212 ARG A O 1
ATOM 1676 N N . TYR A 1 213 ? -12.688 -1.426 -7.899 1.00 94.38 213 TYR A N 1
ATOM 1677 C CA . TYR A 1 213 ? -11.696 -0.385 -8.123 1.00 94.38 213 TYR A CA 1
ATOM 1678 C C . TYR A 1 213 ? -10.571 -0.562 -7.099 1.00 94.38 213 TYR A C 1
ATOM 1680 O O . TYR A 1 213 ? -10.658 -1.422 -6.221 1.00 94.38 213 TYR A O 1
ATOM 1688 N N . VAL A 1 214 ? -9.532 0.262 -7.212 1.00 96.75 214 VAL A N 1
ATOM 1689 C CA . VAL A 1 214 ? -8.489 0.407 -6.192 1.00 96.75 214 VAL A CA 1
ATOM 1690 C C . VAL A 1 214 ? -8.328 1.891 -5.822 1.00 96.75 214 VAL A C 1
ATOM 1692 O O . VAL A 1 214 ? -8.517 2.737 -6.701 1.00 96.75 214 VAL A O 1
ATOM 1695 N N . PRO A 1 215 ? -7.965 2.234 -4.572 1.00 98.44 215 PRO A N 1
ATOM 1696 C CA . PRO A 1 215 ? -7.692 1.323 -3.459 1.00 98.44 215 PRO A CA 1
ATOM 1697 C C . PRO A 1 215 ? -8.959 0.598 -2.991 1.00 98.44 215 PRO A C 1
ATOM 1699 O O . PRO A 1 215 ? -10.049 1.166 -2.980 1.00 98.44 215 PRO A O 1
ATOM 1702 N N . TRP A 1 216 ? -8.817 -0.672 -2.623 1.00 98.69 216 TRP A N 1
ATOM 1703 C CA . TRP A 1 216 ? -9.892 -1.457 -2.024 1.00 98.69 216 TRP A CA 1
ATOM 1704 C C . TRP A 1 216 ? -9.522 -1.777 -0.581 1.00 98.69 216 TRP A C 1
ATOM 1706 O O . TRP A 1 216 ? -8.598 -2.550 -0.324 1.00 98.69 216 TRP A O 1
ATOM 1716 N N . VAL A 1 217 ? -10.221 -1.137 0.356 1.00 98.75 217 VAL A N 1
ATOM 1717 C CA . VAL A 1 217 ? -9.933 -1.220 1.792 1.00 98.75 217 VAL A CA 1
ATOM 1718 C C . VAL A 1 217 ? -10.953 -2.123 2.467 1.00 98.75 217 VAL A C 1
ATOM 1720 O O . VAL A 1 217 ? -12.165 -1.933 2.319 1.00 98.75 217 VAL A O 1
ATOM 1723 N N . VAL A 1 218 ? -10.452 -3.095 3.223 1.00 98.62 218 VAL A N 1
ATOM 1724 C CA . VAL A 1 218 ? -11.252 -4.052 3.987 1.00 98.62 218 VAL A CA 1
ATOM 1725 C C . VAL A 1 218 ? -10.853 -3.959 5.455 1.00 98.62 218 VAL A C 1
ATOM 1727 O O . VAL A 1 218 ? -9.693 -4.188 5.786 1.00 98.62 218 VAL A O 1
ATOM 1730 N N . VAL A 1 219 ? -11.806 -3.652 6.334 1.00 98.50 219 VAL A N 1
ATOM 1731 C CA . VAL A 1 219 ? -11.595 -3.598 7.790 1.00 98.50 219 VAL A CA 1
ATOM 1732 C C . VAL A 1 219 ? -12.481 -4.634 8.463 1.00 98.50 219 VAL A C 1
ATOM 1734 O O . VAL A 1 219 ? -13.688 -4.641 8.243 1.00 98.50 219 VAL A O 1
ATOM 1737 N N . ASP A 1 220 ? -11.891 -5.524 9.261 1.00 97.44 220 ASP A N 1
ATOM 1738 C CA . ASP A 1 220 ? -12.595 -6.635 9.925 1.00 97.44 220 ASP A CA 1
ATOM 1739 C C . ASP A 1 220 ? -13.469 -7.463 8.955 1.00 97.44 220 ASP A C 1
ATOM 1741 O O . ASP A 1 220 ? -14.633 -7.783 9.203 1.00 97.44 220 ASP A O 1
ATOM 1745 N N . GLY A 1 221 ? -12.920 -7.739 7.767 1.00 96.75 221 GLY A N 1
ATOM 1746 C CA . GLY A 1 221 ? -13.618 -8.445 6.688 1.00 96.75 221 GLY A CA 1
ATOM 1747 C C . GLY A 1 221 ? -14.720 -7.642 5.981 1.00 96.75 221 GLY A C 1
ATOM 1748 O O . GLY A 1 221 ? -15.373 -8.181 5.089 1.00 96.75 221 GLY A O 1
ATOM 1749 N N . GLN A 1 222 ? -14.937 -6.371 6.338 1.00 96.75 222 GLN A N 1
ATOM 1750 C CA . GLN A 1 222 ? -15.925 -5.494 5.706 1.00 96.75 222 GLN A CA 1
ATOM 1751 C C . GLN A 1 222 ? -15.258 -4.583 4.663 1.00 96.75 222 GLN A C 1
ATOM 1753 O O . GLN A 1 222 ? -14.431 -3.748 5.037 1.00 96.75 222 GLN A O 1
ATOM 1758 N N . PRO A 1 223 ? -15.601 -4.689 3.366 1.00 96.44 223 PRO A N 1
ATOM 1759 C CA . PRO A 1 223 ? -15.162 -3.710 2.377 1.00 96.44 223 PRO A CA 1
ATOM 1760 C C . PRO A 1 223 ? -15.828 -2.353 2.637 1.00 96.44 223 PRO A C 1
ATOM 1762 O O . PRO A 1 223 ? -17.044 -2.278 2.827 1.00 96.44 223 PRO A O 1
ATOM 1765 N N . LEU A 1 224 ? -15.037 -1.280 2.617 1.00 95.12 224 LEU A N 1
ATOM 1766 C CA . LEU A 1 224 ? -15.499 0.069 2.975 1.00 95.12 224 LEU A CA 1
ATOM 1767 C C . LEU A 1 224 ? -16.143 0.843 1.816 1.00 95.12 224 LEU A C 1
ATOM 1769 O O . LEU A 1 224 ? -16.789 1.868 2.030 1.00 95.12 224 LEU A O 1
ATOM 1773 N N . TYR A 1 225 ? -16.005 0.341 0.589 1.00 94.00 225 TYR A N 1
ATOM 1774 C CA . TYR A 1 225 ? -16.471 1.003 -0.627 1.00 94.00 225 TYR A CA 1
ATOM 1775 C C . TYR A 1 225 ? -16.004 2.466 -0.699 1.00 94.00 225 TYR A C 1
ATOM 1777 O O . TYR A 1 225 ? -14.807 2.707 -0.615 1.00 94.00 225 TYR A O 1
ATOM 1785 N N . GLU A 1 226 ? -16.906 3.419 -0.941 1.00 89.88 226 GLU A N 1
ATOM 1786 C CA . GLU A 1 226 ? -16.591 4.842 -1.134 1.00 89.88 226 GLU A CA 1
ATOM 1787 C C . GLU A 1 226 ? -16.160 5.532 0.171 1.00 89.88 226 GLU A C 1
ATOM 1789 O O . GLU A 1 226 ? -15.598 6.619 0.139 1.00 89.88 226 GLU A O 1
ATOM 1794 N N . ASP A 1 227 ? -16.395 4.900 1.327 1.00 92.88 227 ASP A N 1
ATOM 1795 C CA . ASP A 1 227 ? -16.017 5.418 2.649 1.00 92.88 227 ASP A CA 1
ATOM 1796 C C . ASP A 1 227 ? -14.622 4.919 3.080 1.00 92.88 227 ASP A C 1
ATOM 1798 O O . ASP A 1 227 ? -14.284 4.924 4.263 1.00 92.88 227 ASP A O 1
ATOM 1802 N N . TYR A 1 228 ? -13.799 4.446 2.130 1.00 95.38 228 TYR A N 1
ATOM 1803 C CA . TYR A 1 228 ? -12.476 3.871 2.404 1.00 95.38 228 TYR A CA 1
ATOM 1804 C C . TYR A 1 228 ? -11.523 4.852 3.100 1.00 95.38 228 TYR A C 1
ATOM 1806 O O . TYR A 1 228 ? -10.661 4.435 3.867 1.00 95.38 228 TYR A O 1
ATOM 1814 N N . GLU A 1 229 ? -11.693 6.155 2.881 1.00 95.38 229 GLU A N 1
ATOM 1815 C CA . GLU A 1 229 ? -10.912 7.205 3.542 1.00 95.38 229 GLU A CA 1
ATOM 1816 C C . GLU A 1 229 ? -11.214 7.320 5.044 1.00 95.38 229 GLU A C 1
ATOM 1818 O O . GLU A 1 229 ? -10.370 7.791 5.802 1.00 95.38 229 GLU A O 1
ATOM 1823 N N . ASN A 1 230 ? -12.378 6.837 5.490 1.00 94.69 230 ASN A N 1
ATOM 1824 C CA . ASN A 1 230 ? -12.826 6.851 6.884 1.00 94.69 230 ASN A CA 1
ATOM 1825 C C . ASN A 1 230 ? -12.436 5.568 7.651 1.00 94.69 230 ASN A C 1
ATOM 1827 O O . ASN A 1 230 ? -13.012 5.252 8.692 1.00 94.69 230 ASN A O 1
ATOM 1831 N N . PHE A 1 231 ? -11.480 4.785 7.137 1.00 97.56 231 PHE A N 1
ATOM 1832 C CA . PHE A 1 231 ? -11.090 3.479 7.683 1.00 97.56 231 PHE A CA 1
ATOM 1833 C C . PHE A 1 231 ? -10.736 3.495 9.182 1.00 97.56 231 PHE A C 1
ATOM 1835 O O . PHE A 1 231 ? -11.034 2.525 9.880 1.00 97.56 231 PHE A O 1
ATOM 1842 N N . GLU A 1 232 ? -10.172 4.593 9.697 1.00 96.62 232 GLU A N 1
ATOM 1843 C CA . GLU A 1 232 ? -9.859 4.771 11.122 1.00 96.62 232 GLU A CA 1
ATOM 1844 C C . GLU A 1 232 ? -11.115 4.606 11.996 1.00 96.62 232 GLU A C 1
ATOM 1846 O O . GLU A 1 232 ? -11.095 3.886 12.997 1.00 96.62 232 GLU A O 1
ATOM 1851 N N . ALA A 1 233 ? -12.255 5.169 11.573 1.00 96.19 233 ALA A N 1
ATOM 1852 C CA . ALA A 1 233 ? -13.523 5.035 12.287 1.00 96.19 233 ALA A CA 1
ATOM 1853 C C . ALA A 1 233 ? -14.019 3.580 12.312 1.00 96.19 233 ALA A C 1
ATOM 1855 O O . ALA A 1 233 ? -14.571 3.125 13.318 1.00 96.19 233 ALA A O 1
ATOM 1856 N N . TYR A 1 234 ? -13.802 2.828 11.228 1.00 97.31 234 TYR A N 1
ATOM 1857 C CA . TYR A 1 234 ? -14.151 1.406 11.164 1.00 97.31 234 TYR A CA 1
ATOM 1858 C C . TYR A 1 234 ? -13.246 0.560 12.057 1.00 97.31 234 TYR A C 1
ATOM 1860 O O . TYR A 1 234 ? -13.757 -0.318 12.751 1.00 97.31 234 TYR A O 1
ATOM 1868 N N . ILE A 1 235 ? -11.941 0.856 12.104 1.00 97.50 235 ILE A N 1
ATOM 1869 C CA . ILE A 1 235 ? -11.000 0.200 13.024 1.00 97.50 235 ILE A CA 1
ATOM 1870 C C . ILE A 1 235 ? -11.464 0.415 14.463 1.00 97.50 235 ILE A C 1
ATOM 1872 O O . ILE A 1 235 ? -11.665 -0.543 15.209 1.00 97.50 235 ILE A O 1
ATOM 1876 N N . CYS A 1 236 ? -11.708 1.668 14.838 1.00 96.44 236 CYS A N 1
ATOM 1877 C CA . CYS A 1 236 ? -12.153 2.032 16.177 1.00 96.44 236 CYS A CA 1
ATOM 1878 C C . CYS A 1 236 ? -13.484 1.380 16.560 1.00 96.44 236 CYS A C 1
ATOM 1880 O O . CYS A 1 236 ? -13.660 0.955 17.700 1.00 96.44 236 CYS A O 1
ATOM 1882 N N . LYS A 1 237 ? -14.415 1.262 15.608 1.00 96.12 237 LYS A N 1
ATOM 1883 C CA . LYS A 1 237 ? -15.703 0.593 15.816 1.00 96.12 237 LYS A CA 1
ATOM 1884 C C . LYS A 1 237 ? -15.567 -0.924 15.981 1.00 96.12 237 LYS A C 1
ATOM 1886 O O . LYS A 1 237 ? -16.340 -1.512 16.735 1.00 96.12 237 LYS A O 1
ATOM 1891 N N . ALA A 1 238 ? -14.652 -1.556 15.249 1.00 96.25 238 ALA A N 1
ATOM 1892 C CA . ALA A 1 238 ? -14.449 -3.003 15.279 1.00 96.25 238 ALA A CA 1
ATOM 1893 C C . ALA A 1 238 ? -13.605 -3.463 16.480 1.00 96.25 238 ALA A C 1
ATOM 1895 O O . ALA A 1 238 ? -13.731 -4.604 16.927 1.00 96.25 238 ALA A O 1
ATOM 1896 N N . TYR A 1 239 ? -12.756 -2.591 17.029 1.00 96.94 239 TYR A N 1
ATOM 1897 C CA . TYR A 1 239 ? -11.863 -2.954 18.121 1.00 96.94 239 TYR A CA 1
ATOM 1898 C C . TYR A 1 239 ? -12.624 -3.237 19.423 1.00 96.94 239 TYR A C 1
ATOM 1900 O O . TYR A 1 239 ? -13.371 -2.407 19.934 1.00 96.94 239 TYR A O 1
ATOM 1908 N N . SER A 1 240 ? -12.403 -4.421 20.000 1.00 95.00 240 SER A N 1
ATOM 1909 C CA . SER A 1 240 ? -13.107 -4.871 21.208 1.00 95.00 240 SER A CA 1
ATOM 1910 C C . SER A 1 240 ? -12.451 -4.433 22.524 1.00 95.00 240 SER A C 1
ATOM 1912 O O . SER A 1 240 ? -12.966 -4.750 23.597 1.00 95.00 240 SER A O 1
ATOM 1914 N N . GLY A 1 241 ? -11.273 -3.805 22.458 1.00 93.38 241 GLY A N 1
ATOM 1915 C CA . GLY A 1 241 ? -10.521 -3.339 23.623 1.00 93.38 241 GLY A CA 1
ATOM 1916 C C . GLY A 1 241 ? -10.830 -1.896 24.012 1.00 93.38 241 GLY A C 1
ATOM 1917 O O . GLY A 1 241 ? -11.803 -1.306 23.561 1.00 93.38 241 GLY A O 1
ATOM 1918 N N . GLU A 1 242 ? -9.977 -1.323 24.864 1.00 93.31 242 GLU A N 1
ATOM 1919 C CA . GLU A 1 242 ? -10.013 0.110 25.169 1.00 93.31 242 GLU A CA 1
ATOM 1920 C C . GLU A 1 242 ? -9.413 0.892 23.988 1.00 93.31 242 GLU A C 1
ATOM 1922 O O . GLU A 1 242 ? -8.225 0.709 23.701 1.00 93.31 242 GLU A O 1
ATOM 1927 N N . PRO A 1 243 ? -10.209 1.697 23.263 1.00 91.75 243 PRO A N 1
ATOM 1928 C CA . PRO A 1 243 ? -9.733 2.379 22.068 1.00 91.75 243 PRO A CA 1
ATOM 1929 C C . PRO A 1 243 ? -8.721 3.486 22.419 1.00 91.75 243 PRO A C 1
ATOM 1931 O O . PRO A 1 243 ? -8.875 4.145 23.450 1.00 91.75 243 PRO A O 1
ATOM 1934 N N . PRO A 1 244 ? -7.698 3.720 21.576 1.00 93.25 244 PRO 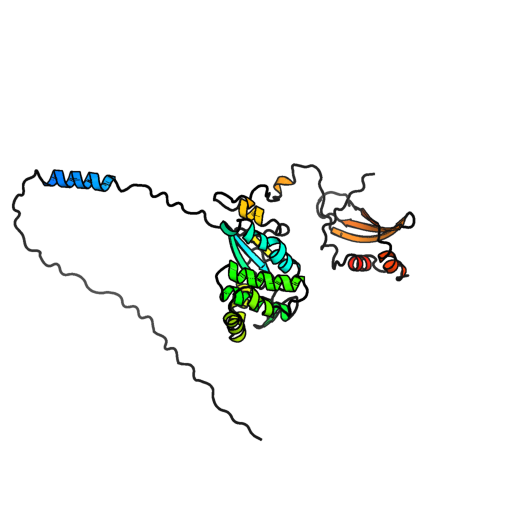A N 1
ATOM 1935 C CA . PRO A 1 244 ? -6.771 4.835 21.742 1.00 93.25 244 PRO A CA 1
ATOM 1936 C C . PRO A 1 244 ? -7.466 6.186 21.520 1.00 93.25 244 PRO A C 1
ATOM 1938 O O . PRO A 1 244 ? -8.550 6.258 20.940 1.00 93.25 244 PRO A O 1
ATOM 1941 N N . GLU A 1 245 ? -6.804 7.276 21.917 1.00 92.88 245 GLU A N 1
ATOM 1942 C CA . GLU A 1 245 ? -7.323 8.645 21.744 1.00 92.88 245 GLU A CA 1
ATOM 1943 C C . GLU A 1 245 ? -7.611 8.990 20.274 1.00 92.88 245 GLU A C 1
ATOM 1945 O O . GLU A 1 245 ? -8.544 9.741 20.006 1.00 92.88 245 GLU A O 1
ATOM 1950 N N . ALA A 1 246 ? -6.887 8.387 19.319 1.00 92.44 246 ALA A N 1
ATOM 1951 C CA . ALA A 1 246 ? -7.154 8.520 17.882 1.00 92.44 246 ALA A CA 1
ATOM 1952 C C . ALA A 1 246 ? -8.602 8.165 17.494 1.00 92.44 246 ALA A C 1
ATOM 1954 O O . ALA A 1 246 ? -9.131 8.697 16.527 1.00 92.44 246 ALA A O 1
ATOM 1955 N N . CYS A 1 247 ? -9.282 7.321 18.276 1.00 93.50 247 CYS A N 1
ATOM 1956 C CA . CYS A 1 247 ? -10.681 6.972 18.046 1.00 93.50 247 CYS A CA 1
ATOM 1957 C C . CYS A 1 247 ? -11.686 8.038 18.502 1.00 93.50 247 CYS A C 1
ATOM 1959 O O . CYS A 1 247 ? -12.881 7.930 18.217 1.00 93.50 247 CYS A O 1
ATOM 1961 N N . SER A 1 248 ? -11.238 9.048 19.246 1.00 92.19 248 SER A N 1
ATOM 1962 C CA . SER A 1 248 ? -12.100 10.072 19.825 1.00 92.19 248 SER A CA 1
ATOM 1963 C C . SER A 1 248 ? -12.710 10.956 18.734 1.00 92.19 248 SER A C 1
ATOM 1965 O O . SER A 1 248 ? -12.008 11.613 17.971 1.00 92.19 248 SER A O 1
ATOM 1967 N N . GLY A 1 249 ? -14.043 10.988 18.660 1.00 85.62 249 GLY A N 1
ATOM 1968 C CA . GLY A 1 249 ? -14.780 11.828 17.709 1.00 85.62 249 GLY A CA 1
ATOM 1969 C C . GLY A 1 249 ? -14.907 11.267 16.288 1.00 85.62 249 GLY A C 1
ATOM 1970 O O . GLY A 1 249 ? -15.538 11.919 15.458 1.00 85.62 249 GLY A O 1
ATOM 1971 N N . LEU A 1 250 ? -14.376 10.072 16.013 1.00 88.38 250 LEU A N 1
ATOM 1972 C CA . LEU A 1 250 ? -14.570 9.391 14.733 1.00 88.38 250 LEU A CA 1
ATOM 1973 C C . LEU A 1 250 ? -15.966 8.760 14.656 1.00 88.38 250 LEU A C 1
ATOM 1975 O O . LEU A 1 250 ? -16.407 8.070 15.579 1.00 88.38 250 LEU A O 1
ATOM 1979 N N . THR A 1 251 ? -16.664 8.971 13.539 1.00 81.81 251 THR A N 1
ATOM 1980 C CA . THR A 1 251 ? -17.999 8.410 13.299 1.00 81.81 251 THR A CA 1
ATOM 1981 C C . THR A 1 251 ? -18.033 7.619 11.999 1.00 81.81 251 THR A C 1
ATOM 1983 O O . THR A 1 251 ? -17.584 8.072 10.948 1.00 81.81 251 THR A O 1
ATOM 1986 N N . VAL A 1 252 ? -18.606 6.417 12.063 1.00 80.75 252 VAL A N 1
ATOM 1987 C CA . VAL A 1 252 ? -18.858 5.603 10.872 1.00 80.75 252 VAL A CA 1
ATOM 1988 C C . VAL A 1 252 ? -20.160 6.067 10.236 1.00 80.75 252 VAL A C 1
ATOM 1990 O O . VAL A 1 252 ? -21.214 5.972 10.869 1.00 80.75 252 VAL A O 1
ATOM 1993 N N . ILE A 1 253 ? -20.110 6.495 8.975 1.00 64.81 253 ILE A N 1
ATOM 1994 C CA . ILE A 1 253 ? -21.302 6.882 8.220 1.00 64.81 253 ILE A CA 1
ATOM 1995 C C . ILE A 1 253 ? -22.045 5.605 7.811 1.00 64.81 253 ILE A C 1
ATOM 1997 O O . ILE A 1 253 ? -21.910 5.082 6.710 1.00 64.81 253 ILE A O 1
ATOM 2001 N N . THR A 1 254 ? -22.846 5.058 8.724 1.00 55.06 254 THR A N 1
ATOM 2002 C CA . THR A 1 254 ? -23.784 3.986 8.370 1.00 55.06 254 THR A CA 1
ATOM 2003 C C . THR A 1 254 ? -25.066 4.588 7.802 1.00 55.06 254 THR A C 1
ATOM 2005 O O . THR A 1 254 ? -25.517 5.648 8.235 1.00 55.06 254 THR A O 1
ATOM 2008 N N . ASN A 1 255 ? -25.724 3.877 6.882 1.00 45.19 255 ASN A N 1
ATOM 2009 C CA . ASN A 1 255 ? -27.025 4.261 6.312 1.00 45.19 255 ASN A CA 1
ATOM 2010 C C . ASN A 1 255 ? -28.147 4.498 7.356 1.00 45.19 255 ASN A C 1
ATOM 2012 O O . ASN A 1 255 ? -29.245 4.888 6.975 1.00 45.19 255 ASN A O 1
ATOM 2016 N N . GLN A 1 256 ? -27.895 4.289 8.654 1.00 37.34 256 GLN A N 1
ATOM 2017 C CA . GLN A 1 256 ? -28.828 4.586 9.744 1.00 37.34 256 GLN A CA 1
ATOM 2018 C C . GLN A 1 256 ? -28.828 6.063 10.184 1.00 37.34 256 GLN A C 1
ATOM 2020 O O . GLN A 1 256 ? -29.801 6.500 10.791 1.00 37.34 256 GLN A O 1
ATOM 2025 N N . GLU A 1 257 ? -27.816 6.868 9.838 1.00 35.75 257 GLU A N 1
ATOM 2026 C CA . GLU A 1 257 ? -27.804 8.312 10.158 1.00 35.75 257 GLU A CA 1
ATOM 2027 C C . GLU A 1 257 ? -28.425 9.199 9.063 1.00 35.75 257 GLU A C 1
ATOM 2029 O O . GLU A 1 257 ? -28.653 10.388 9.281 1.00 35.75 257 GLU A O 1
ATOM 2034 N N . LYS A 1 258 ? -28.801 8.628 7.909 1.00 36.94 258 LYS A N 1
ATOM 2035 C CA . LYS A 1 258 ? -29.510 9.360 6.840 1.00 36.94 258 LYS A CA 1
ATOM 2036 C C . LYS A 1 258 ? -30.990 9.645 7.139 1.00 36.94 258 LYS A C 1
ATOM 2038 O O . LYS A 1 258 ? -31.607 10.405 6.400 1.00 36.94 258 LYS A O 1
ATOM 2043 N N . GLU A 1 259 ? -31.563 9.093 8.211 1.00 33.38 259 GLU A N 1
ATOM 2044 C CA . GLU A 1 259 ? -32.982 9.300 8.560 1.00 33.38 259 GLU A CA 1
ATOM 2045 C C . GLU A 1 259 ? -33.243 10.415 9.591 1.00 33.38 259 GLU A C 1
ATOM 2047 O O . GLU A 1 259 ? -34.405 10.736 9.837 1.00 33.38 259 GLU A O 1
ATOM 2052 N N . SER A 1 260 ? -32.222 11.058 10.176 1.00 29.25 260 SER A N 1
ATOM 2053 C CA . SER A 1 260 ? -32.443 12.042 11.256 1.00 29.25 260 SER A CA 1
ATOM 2054 C C . SER A 1 260 ? -32.211 13.514 10.897 1.00 29.25 260 SER A C 1
ATOM 2056 O O . SER A 1 260 ? -32.563 14.377 11.700 1.00 29.25 260 SER A O 1
ATOM 2058 N N . ASN A 1 261 ? -31.728 13.845 9.695 1.00 29.22 261 ASN A N 1
ATOM 2059 C CA . ASN A 1 261 ? -31.633 15.240 9.250 1.00 29.22 261 ASN A CA 1
ATOM 2060 C C . ASN A 1 261 ? -32.218 15.418 7.846 1.00 29.22 261 ASN A C 1
ATOM 2062 O O . ASN A 1 261 ? -31.644 14.994 6.848 1.00 29.22 261 ASN A O 1
ATOM 2066 N N . GLY A 1 262 ? -33.391 16.056 7.788 1.00 35.00 262 GLY A N 1
ATOM 2067 C CA . GLY A 1 262 ? -34.195 16.288 6.587 1.00 35.00 262 GLY A CA 1
ATOM 2068 C C . GLY A 1 262 ? -33.563 17.228 5.555 1.00 35.00 262 GLY A C 1
ATOM 2069 O O . GLY A 1 262 ? -34.047 18.338 5.343 1.00 35.00 262 GLY A O 1
ATOM 2070 N N . HIS A 1 263 ? -32.532 16.749 4.865 1.00 30.27 263 HIS A N 1
ATOM 2071 C CA . HIS A 1 263 ? -32.081 17.267 3.578 1.00 30.27 263 HIS A CA 1
ATOM 2072 C C . HIS A 1 263 ? -31.699 16.071 2.701 1.00 30.27 263 HIS A C 1
ATOM 2074 O O . HIS A 1 263 ? -30.595 15.538 2.780 1.00 30.27 263 HIS A O 1
ATOM 2080 N N . VAL A 1 264 ? -32.653 15.585 1.909 1.00 34.25 264 VAL A N 1
ATOM 2081 C CA . VAL A 1 264 ? -32.410 14.461 1.001 1.00 34.25 264 VAL A CA 1
ATOM 2082 C C . VAL A 1 264 ? -31.745 15.010 -0.260 1.00 34.25 264 VAL A C 1
ATOM 2084 O O . VAL A 1 264 ? -32.413 15.580 -1.118 1.00 34.25 264 VAL A O 1
ATOM 2087 N N . SER A 1 265 ? -30.423 14.862 -0.350 1.00 33.41 265 SER A N 1
ATOM 2088 C CA . SER A 1 265 ? -29.681 14.965 -1.608 1.00 33.41 265 SER A CA 1
ATOM 2089 C C . SER A 1 265 ? -29.802 13.624 -2.331 1.00 33.41 265 SER A C 1
ATOM 2091 O O . SER A 1 265 ? -29.402 12.584 -1.800 1.00 33.41 265 SER A O 1
ATOM 2093 N N . TYR A 1 266 ? -30.413 13.628 -3.514 1.00 39.34 266 TYR A N 1
ATOM 2094 C CA . TYR A 1 266 ? -30.453 12.453 -4.378 1.00 39.34 266 TYR A CA 1
ATOM 2095 C C . TYR A 1 266 ? -29.219 12.473 -5.282 1.00 39.34 266 TYR A C 1
ATOM 2097 O O . TYR A 1 266 ? -29.010 13.432 -6.025 1.00 39.34 266 TYR A O 1
ATOM 2105 N N . ALA A 1 267 ? -28.428 11.400 -5.249 1.00 40.59 267 ALA A N 1
ATOM 2106 C CA . ALA A 1 267 ? -27.429 11.141 -6.277 1.00 40.59 267 ALA A CA 1
ATOM 2107 C C . ALA A 1 267 ? -28.171 10.796 -7.580 1.00 40.59 267 ALA A C 1
ATOM 2109 O O . ALA A 1 267 ? -28.784 9.734 -7.691 1.00 40.59 267 ALA A O 1
ATOM 2110 N N . GLY A 1 268 ? -28.190 11.738 -8.522 1.00 48.06 268 GLY A N 1
ATOM 2111 C CA . GLY A 1 268 ? -28.676 11.526 -9.883 1.00 48.06 268 GLY A CA 1
ATOM 2112 C C . GLY A 1 268 ? -27.510 11.279 -10.838 1.00 48.06 268 GLY A C 1
ATOM 2113 O O . GLY A 1 268 ? -26.409 11.780 -10.628 1.00 48.06 268 GLY A O 1
ATOM 2114 N N . GLU A 1 269 ? -27.753 10.524 -11.901 1.00 47.72 269 GLU A N 1
ATOM 2115 C CA . GLU A 1 269 ? -26.806 10.304 -12.988 1.00 47.72 269 GLU A CA 1
ATOM 2116 C C . GLU A 1 269 ? -26.872 11.492 -13.962 1.00 47.72 269 GLU A C 1
ATOM 2118 O O . GLU A 1 269 ? -27.952 11.879 -14.415 1.00 47.72 269 GLU A O 1
ATOM 2123 N N . MET A 1 270 ? -25.737 12.128 -14.270 1.00 52.94 270 MET A N 1
ATOM 2124 C CA . MET A 1 270 ? -25.709 13.251 -15.215 1.00 52.94 270 MET A CA 1
ATOM 2125 C C . MET A 1 270 ? -25.696 12.755 -16.659 1.00 52.94 270 MET A C 1
ATOM 2127 O O . MET A 1 270 ? -24.761 12.084 -17.087 1.00 52.94 270 MET A O 1
ATOM 2131 N N . ILE A 1 271 ? -26.708 13.148 -17.437 1.00 53.50 271 ILE A N 1
ATOM 2132 C CA . ILE A 1 271 ? -26.910 12.635 -18.801 1.00 53.50 271 ILE A CA 1
ATOM 2133 C C . ILE A 1 271 ? -26.462 13.641 -19.871 1.00 53.50 271 ILE A C 1
ATOM 2135 O O . ILE A 1 271 ? -26.059 13.244 -20.965 1.00 53.50 271 ILE A O 1
ATOM 2139 N N . ARG A 1 272 ? -26.539 14.956 -19.607 1.00 59.28 272 ARG A N 1
ATOM 2140 C CA . ARG A 1 272 ? -26.232 15.975 -20.629 1.00 59.28 272 ARG A CA 1
ATOM 2141 C C . ARG A 1 272 ? -25.831 17.326 -20.043 1.00 59.28 272 ARG A C 1
ATOM 2143 O O . ARG A 1 272 ? -26.444 17.781 -19.087 1.00 59.28 272 ARG A O 1
ATOM 2150 N N . ALA A 1 273 ? -24.893 18.023 -20.683 1.00 61.62 273 ALA A N 1
ATOM 2151 C CA . ALA A 1 273 ? -24.592 19.431 -20.410 1.00 61.62 273 ALA A CA 1
ATOM 2152 C C . ALA A 1 273 ? -24.923 20.316 -21.624 1.00 61.62 273 ALA A C 1
ATOM 2154 O O . ALA A 1 273 ? -24.937 19.843 -22.762 1.00 61.62 273 ALA A O 1
ATOM 2155 N N . SER A 1 274 ? -25.223 21.592 -21.378 1.00 59.44 274 SER A N 1
ATOM 2156 C CA . SER A 1 274 ? -25.428 22.607 -22.415 1.00 59.44 274 SER A CA 1
ATOM 2157 C C . SER A 1 274 ? -24.896 23.972 -22.001 1.00 59.44 274 SER A C 1
ATOM 2159 O O . SER A 1 274 ? -24.841 24.258 -20.807 1.00 59.44 274 SER A O 1
ATOM 2161 N N . THR A 1 275 ? -24.514 24.830 -22.945 1.00 58.75 275 THR A N 1
ATOM 2162 C CA . THR A 1 275 ? -24.007 26.174 -22.616 1.00 58.75 275 THR A CA 1
ATOM 2163 C C . THR A 1 275 ? -25.073 27.263 -22.786 1.00 58.75 275 THR A C 1
ATOM 2165 O O . THR A 1 275 ? -25.903 27.223 -23.692 1.00 58.75 275 THR A O 1
ATOM 2168 N N . VAL A 1 276 ? -25.087 28.247 -21.881 1.00 61.44 276 VAL A N 1
ATOM 2169 C CA . VAL A 1 276 ? -25.996 29.405 -21.910 1.00 61.44 276 VAL A CA 1
ATOM 2170 C C . VAL A 1 276 ? -25.200 30.662 -21.574 1.00 61.44 276 VAL A C 1
ATOM 2172 O O . VAL A 1 276 ? -24.473 30.691 -20.585 1.00 61.44 276 VAL A O 1
ATOM 2175 N N . VAL A 1 277 ? -25.337 31.720 -22.374 1.00 59.31 277 VAL A N 1
ATOM 2176 C CA . VAL A 1 277 ? -24.738 33.028 -22.070 1.00 59.31 277 VAL A CA 1
ATOM 2177 C C . VAL A 1 277 ? -25.789 33.903 -21.400 1.00 59.31 277 VAL A C 1
ATOM 2179 O O . VAL A 1 277 ? -26.830 34.189 -21.985 1.00 59.31 277 VAL A O 1
ATOM 2182 N N . GLU A 1 278 ? -25.518 34.328 -20.169 1.00 63.88 278 GLU A N 1
ATOM 2183 C CA . GLU A 1 278 ? -26.409 35.187 -19.392 1.00 63.88 278 GLU A CA 1
ATOM 2184 C C . GLU A 1 278 ? -25.589 36.272 -18.684 1.00 63.88 278 GLU A C 1
ATOM 2186 O O . GLU A 1 278 ? -24.618 35.964 -17.990 1.00 63.88 278 GLU A O 1
ATOM 2191 N N . ASN A 1 279 ? -25.979 37.542 -18.842 1.00 68.38 279 ASN A N 1
ATOM 2192 C CA . ASN A 1 279 ? -25.268 38.712 -18.299 1.00 68.38 279 ASN A CA 1
ATOM 2193 C C . ASN A 1 279 ? -23.770 38.733 -18.662 1.00 68.38 279 ASN A C 1
ATOM 2195 O O . ASN A 1 279 ? -22.920 38.888 -17.784 1.00 68.38 279 ASN A O 1
ATOM 2199 N N . ASP A 1 280 ? -23.457 38.508 -19.943 1.00 63.16 280 ASP A N 1
ATOM 2200 C CA . ASP A 1 280 ? -22.094 38.438 -20.499 1.00 63.16 280 ASP A CA 1
ATOM 2201 C C . ASP A 1 280 ? -21.174 37.400 -19.831 1.00 63.16 280 ASP A C 1
ATOM 2203 O O . ASP A 1 280 ? -19.954 37.428 -19.990 1.00 63.16 280 ASP A O 1
ATOM 2207 N N . LYS A 1 281 ? -21.755 36.444 -19.096 1.00 55.38 281 LYS A N 1
ATOM 2208 C CA . LYS A 1 281 ? -21.047 35.300 -18.527 1.00 55.38 281 LYS A CA 1
ATOM 2209 C C . LYS A 1 281 ? -21.524 34.027 -19.199 1.00 55.38 281 LYS A C 1
ATOM 2211 O O . LYS A 1 281 ? -22.722 33.746 -19.249 1.00 55.38 281 LYS A O 1
ATOM 2216 N N . MET A 1 282 ? -20.572 33.239 -19.684 1.00 57.53 282 MET A N 1
ATOM 2217 C CA . MET A 1 282 ? -20.857 31.894 -20.155 1.00 57.53 282 MET A CA 1
ATOM 2218 C C . MET A 1 282 ? -21.109 30.988 -18.950 1.00 57.53 282 MET A C 1
ATOM 2220 O O . MET A 1 282 ? -20.316 30.942 -18.003 1.00 57.53 282 MET A O 1
ATOM 2224 N N . LYS A 1 283 ? -22.246 30.302 -18.974 1.00 61.94 283 LYS A N 1
ATOM 2225 C CA . LYS A 1 283 ? -22.696 29.377 -17.944 1.00 61.94 283 LYS A CA 1
ATOM 2226 C C . LYS A 1 283 ? -22.958 28.010 -18.559 1.00 61.94 283 LYS A C 1
ATOM 2228 O O . LYS A 1 283 ? -23.297 27.905 -19.736 1.00 61.94 283 LYS A O 1
ATOM 2233 N N . ILE A 1 284 ? -22.826 26.966 -17.754 1.00 59.22 284 ILE A N 1
ATOM 2234 C CA . ILE A 1 284 ? -23.059 25.585 -18.183 1.00 59.22 284 ILE A CA 1
ATOM 2235 C C . ILE A 1 284 ? -24.242 25.041 -17.410 1.00 59.22 284 ILE A C 1
ATOM 2237 O O . ILE A 1 284 ? -24.225 25.049 -16.184 1.00 59.22 284 ILE A O 1
ATOM 2241 N N . LYS A 1 285 ? -25.266 24.608 -18.142 1.00 60.22 285 LYS A N 1
ATOM 2242 C CA . LYS A 1 285 ? -26.513 24.037 -17.651 1.00 60.22 285 LYS A CA 1
ATOM 2243 C C . LYS A 1 285 ? -26.473 22.516 -17.803 1.00 60.22 285 LYS A C 1
ATOM 2245 O O . LYS A 1 285 ? -26.435 22.010 -18.924 1.00 60.22 285 LYS A O 1
ATOM 2250 N N . MET A 1 286 ? -26.496 21.796 -16.689 1.00 60.06 286 MET A N 1
ATOM 2251 C CA . MET A 1 286 ? -26.363 20.330 -16.640 1.00 60.06 286 MET A CA 1
ATOM 2252 C C . MET A 1 286 ? -27.722 19.669 -16.363 1.00 60.06 286 MET A C 1
ATOM 2254 O O . MET A 1 286 ? -28.523 20.258 -15.648 1.00 60.06 286 MET A O 1
ATOM 2258 N N . VAL A 1 287 ? -27.997 18.492 -16.937 1.00 57.88 287 VAL A N 1
ATOM 2259 C CA . VAL A 1 287 ? -29.230 17.691 -16.777 1.00 57.88 287 VAL A CA 1
ATOM 2260 C C . VAL A 1 287 ? -28.900 16.387 -16.058 1.00 57.88 287 VAL A C 1
ATOM 2262 O O . VAL A 1 287 ? -28.068 15.622 -16.554 1.00 57.88 287 VAL A O 1
ATOM 2265 N N . CYS A 1 288 ? -29.605 16.105 -14.961 1.00 56.00 288 CYS A N 1
ATOM 2266 C CA . CYS A 1 288 ? -29.529 14.828 -14.243 1.00 56.00 288 CYS A CA 1
ATOM 2267 C C . CYS A 1 288 ? -30.804 13.981 -14.396 1.00 56.00 288 CYS A C 1
ATOM 2269 O O . CYS A 1 288 ? -31.893 14.543 -14.543 1.00 56.00 288 CYS A O 1
ATOM 2271 N N . ASP A 1 289 ? -30.667 12.658 -14.271 1.00 50.66 289 ASP A N 1
ATOM 2272 C CA . ASP A 1 289 ? -31.753 11.678 -14.123 1.00 50.66 289 ASP A CA 1
ATOM 2273 C C . ASP A 1 289 ? -31.607 10.917 -12.795 1.00 50.66 289 ASP A C 1
ATOM 2275 O O . ASP A 1 289 ? -30.496 10.609 -12.365 1.00 50.66 289 ASP A O 1
ATOM 2279 N N . SER A 1 290 ? -32.710 10.646 -12.100 1.00 49.88 290 SER A N 1
ATOM 2280 C CA . SER A 1 290 ? -32.697 10.027 -10.770 1.00 49.88 290 SER A CA 1
ATOM 2281 C C . SER A 1 290 ? -33.259 8.604 -10.817 1.00 49.88 290 SER A C 1
ATOM 2283 O O . SER A 1 290 ? -34.457 8.368 -10.962 1.00 49.88 290 SER A O 1
ATOM 2285 N N . HIS A 1 291 ? -32.391 7.608 -10.635 1.00 45.56 291 HIS A N 1
ATOM 2286 C CA . HIS A 1 291 ? -32.784 6.198 -10.594 1.00 45.56 291 HIS A CA 1
ATOM 2287 C C . HIS A 1 291 ? -33.295 5.770 -9.207 1.00 45.56 291 HIS A C 1
ATOM 2289 O O . HIS A 1 291 ? -32.721 4.893 -8.571 1.00 45.56 291 HIS A O 1
ATOM 2295 N N . HIS A 1 292 ? -34.396 6.362 -8.725 1.00 38.84 292 HIS A N 1
ATOM 2296 C CA . HIS A 1 292 ? -35.235 5.723 -7.700 1.00 38.84 292 HIS A CA 1
ATOM 2297 C C . HIS A 1 292 ? -36.624 6.376 -7.575 1.00 38.84 292 HIS A C 1
ATOM 2299 O O . HIS A 1 292 ? -36.820 7.294 -6.789 1.00 38.84 292 HIS A O 1
ATOM 2305 N N . SER A 1 293 ? -37.622 5.869 -8.306 1.00 34.53 293 SER A N 1
ATOM 2306 C CA . SER A 1 293 ? -39.029 5.850 -7.868 1.00 34.53 293 SER A CA 1
ATOM 2307 C C . SER A 1 293 ? -39.895 5.151 -8.912 1.00 34.53 293 SER A C 1
ATOM 2309 O O . SER A 1 293 ? -40.107 5.635 -10.022 1.00 34.53 293 SER A O 1
ATOM 2311 N N . SER A 1 294 ? -40.468 4.017 -8.527 1.00 35.25 294 SER A N 1
ATOM 2312 C CA . SER A 1 294 ? -41.658 3.460 -9.156 1.00 35.25 294 SER A CA 1
ATOM 2313 C C . SER A 1 294 ? -42.876 4.342 -8.839 1.00 35.25 294 SER A C 1
ATOM 2315 O O . SER A 1 294 ? -43.741 3.939 -8.069 1.00 35.25 294 SER A O 1
ATOM 2317 N N . ALA A 1 295 ? -42.932 5.557 -9.383 1.00 30.59 295 ALA A N 1
ATOM 2318 C CA . ALA A 1 295 ? -44.134 6.384 -9.477 1.00 30.59 295 ALA A CA 1
ATOM 2319 C C . ALA A 1 295 ? -43.859 7.580 -10.401 1.00 30.59 295 ALA A C 1
ATOM 2321 O O . ALA A 1 295 ? -42.925 8.340 -10.179 1.00 30.59 295 ALA A O 1
ATOM 2322 N N . HIS A 1 296 ? -44.696 7.732 -11.426 1.00 36.53 296 HIS A N 1
ATOM 2323 C CA . HIS A 1 296 ? -44.767 8.855 -12.365 1.00 36.53 296 HIS A CA 1
ATOM 2324 C C . HIS A 1 296 ? -44.343 10.231 -11.797 1.00 36.53 296 HIS A C 1
ATOM 2326 O O . HIS A 1 296 ? -45.151 10.867 -11.125 1.00 36.53 296 HIS A O 1
ATOM 2332 N N . ASN A 1 297 ? -43.134 10.708 -12.129 1.00 34.72 297 ASN A N 1
ATOM 2333 C CA . ASN A 1 297 ? -42.830 12.039 -12.694 1.00 34.72 297 ASN A CA 1
ATOM 2334 C C . ASN A 1 297 ? -41.305 12.171 -12.904 1.00 34.72 297 ASN A C 1
ATOM 2336 O O . ASN A 1 297 ? -40.562 12.141 -11.927 1.00 34.72 297 ASN A O 1
ATOM 2340 N N . ASP A 1 298 ? -40.846 12.358 -14.145 1.00 38.88 298 ASP A N 1
ATOM 2341 C CA . ASP A 1 298 ? -39.445 12.671 -14.476 1.00 38.88 298 ASP A CA 1
ATOM 2342 C C . ASP A 1 298 ? -39.027 14.000 -13.817 1.00 38.88 298 ASP A C 1
ATOM 2344 O O . ASP A 1 298 ? -39.296 15.084 -14.351 1.00 38.88 298 ASP A O 1
ATOM 2348 N N . GLN A 1 299 ? -38.366 13.955 -12.660 1.00 42.03 299 GLN A N 1
ATOM 2349 C CA . GLN A 1 299 ? -37.770 15.149 -12.061 1.00 42.03 299 GLN A CA 1
ATOM 2350 C C . GLN A 1 299 ? -36.395 15.411 -12.682 1.00 42.03 299 GLN A C 1
ATOM 2352 O O . GLN A 1 299 ? -35.376 14.900 -12.231 1.00 42.03 299 GLN A O 1
ATOM 2357 N N . ARG A 1 300 ? -36.372 16.242 -13.730 1.00 46.34 300 ARG A N 1
ATOM 2358 C CA . ARG A 1 300 ? -35.139 16.767 -14.337 1.00 46.34 300 ARG A CA 1
ATOM 2359 C C . ARG A 1 300 ? -34.621 17.959 -13.527 1.00 46.34 300 ARG A C 1
ATOM 2361 O O . ARG A 1 300 ? -35.182 19.051 -13.627 1.00 46.34 300 ARG A O 1
ATOM 2368 N N . GLY A 1 301 ? -33.569 17.747 -12.738 1.00 48.41 301 GLY A N 1
ATOM 2369 C CA . GLY A 1 301 ? -32.832 18.809 -12.039 1.00 48.41 301 GLY A CA 1
ATOM 2370 C C . GLY A 1 301 ? -31.818 19.508 -12.951 1.00 48.41 301 GLY A C 1
ATOM 2371 O O . GLY A 1 301 ? -31.373 18.920 -13.943 1.00 48.41 301 GLY A O 1
ATOM 2372 N N . TRP A 1 302 ? -31.450 20.754 -12.623 1.00 43.53 302 TRP A N 1
ATOM 2373 C CA . TRP A 1 302 ? -30.444 21.512 -13.373 1.00 43.53 302 TRP A CA 1
ATOM 2374 C C . TRP A 1 302 ? -29.443 22.200 -12.447 1.00 43.53 302 TRP A C 1
ATOM 2376 O O . TRP A 1 302 ? -29.829 22.814 -11.459 1.00 43.53 302 TRP A O 1
ATOM 2386 N N . LYS A 1 303 ? -28.156 22.163 -12.807 1.00 55.97 303 LYS A N 1
ATOM 2387 C CA . LYS A 1 303 ? -27.099 22.952 -12.153 1.00 55.97 303 LYS A CA 1
ATOM 2388 C C . LYS A 1 303 ? -26.505 23.937 -13.148 1.00 55.97 303 LYS A C 1
ATOM 2390 O O . LYS A 1 303 ? -26.292 23.580 -14.308 1.00 55.97 303 LYS A O 1
ATOM 2395 N N . VAL A 1 304 ? -26.264 25.169 -12.696 1.00 52.25 304 VAL A N 1
ATOM 2396 C CA . VAL A 1 304 ? -25.694 26.248 -13.509 1.00 52.25 304 VAL A CA 1
ATOM 2397 C C . VAL A 1 304 ? -24.375 26.717 -12.903 1.00 52.25 304 VAL A C 1
ATOM 2399 O O . VAL A 1 304 ? -24.370 27.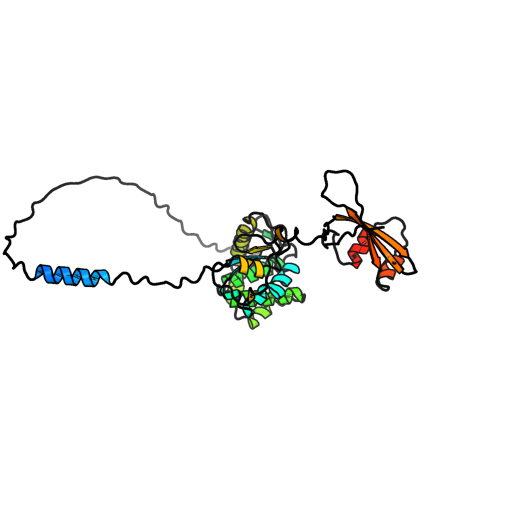348 -11.850 1.00 52.25 304 VAL A O 1
ATOM 2402 N N . SER A 1 305 ? -23.263 26.451 -13.588 1.00 58.09 305 SER A N 1
ATOM 2403 C CA . SER A 1 305 ? -21.921 26.875 -13.155 1.00 58.09 305 SER A CA 1
ATOM 2404 C C . SER A 1 305 ? -21.380 27.978 -14.063 1.00 58.09 305 SER A C 1
ATOM 2406 O O . SER A 1 305 ? -21.525 27.908 -15.283 1.00 58.09 305 SER A O 1
ATOM 2408 N N . THR A 1 306 ? -20.759 29.009 -13.485 1.00 58.75 306 THR A N 1
ATOM 2409 C CA . THR A 1 306 ? -20.070 30.068 -14.245 1.00 58.75 306 THR A CA 1
ATOM 2410 C C . THR A 1 306 ? -18.688 29.603 -14.684 1.00 58.75 306 THR A C 1
ATOM 2412 O O . THR A 1 306 ? -17.923 29.124 -13.852 1.00 58.75 306 THR A O 1
ATOM 2415 N N . VAL A 1 307 ? -18.360 29.784 -15.964 1.00 60.00 307 VAL A N 1
ATOM 2416 C CA . VAL A 1 307 ? -17.067 29.383 -16.544 1.00 60.00 307 VAL A CA 1
ATOM 2417 C C . VAL A 1 307 ? -16.020 30.476 -16.326 1.00 60.00 307 VAL A C 1
ATOM 2419 O O . VAL A 1 307 ? -16.316 31.656 -16.552 1.00 60.00 307 VAL A O 1
ATOM 2422 N N . ASP A 1 308 ? -14.807 30.090 -15.912 1.00 66.12 308 ASP A N 1
ATOM 2423 C CA . ASP A 1 308 ? -13.668 31.005 -15.769 1.00 66.12 308 ASP A CA 1
ATOM 2424 C C . ASP A 1 308 ? -13.368 31.706 -17.112 1.00 66.12 308 ASP A C 1
ATOM 2426 O O . ASP A 1 308 ? -13.392 31.062 -18.166 1.00 66.12 308 ASP A O 1
ATOM 2430 N N . PRO A 1 309 ? -13.076 33.020 -17.122 1.00 60.31 309 PRO A N 1
ATOM 2431 C CA . PRO A 1 309 ? -12.740 33.755 -18.342 1.00 60.31 309 PRO A CA 1
ATOM 2432 C C . PRO A 1 309 ? -11.604 33.149 -19.185 1.00 60.31 309 PRO A C 1
ATOM 2434 O O . PRO A 1 309 ? -11.594 33.335 -20.400 1.00 60.31 309 PRO A O 1
ATOM 2437 N N . LYS A 1 310 ? -10.648 32.431 -18.579 1.00 61.91 310 LYS A N 1
ATOM 2438 C CA . LYS A 1 310 ? -9.555 31.758 -19.305 1.00 61.91 310 LYS A CA 1
ATOM 2439 C C . LYS A 1 310 ? -10.039 30.531 -20.078 1.00 61.91 310 LYS A C 1
ATOM 2441 O O . LYS A 1 310 ? -9.537 30.271 -21.169 1.00 61.91 310 LYS A O 1
ATOM 2446 N N . ASP A 1 311 ? -11.053 29.846 -19.558 1.00 61.28 311 ASP A N 1
ATOM 2447 C CA . ASP A 1 311 ? -11.648 28.656 -20.171 1.00 61.28 311 ASP A CA 1
ATOM 2448 C C . ASP A 1 311 ? -12.762 29.017 -21.165 1.00 61.28 311 ASP A C 1
ATOM 2450 O O . ASP A 1 311 ? -13.093 28.232 -22.053 1.00 61.28 311 ASP A O 1
ATOM 2454 N N . GLN A 1 312 ? -13.300 30.242 -21.098 1.00 62.03 312 GLN A N 1
ATOM 2455 C CA . GLN A 1 312 ? -14.240 30.766 -22.099 1.00 62.03 312 GLN A CA 1
ATOM 2456 C C . GLN A 1 312 ? -13.641 30.800 -23.514 1.00 62.03 312 GLN A C 1
ATOM 2458 O O . GLN A 1 312 ? -14.367 30.588 -24.487 1.00 62.03 312 GLN A O 1
ATOM 2463 N N . ALA A 1 313 ? -12.326 31.008 -23.652 1.00 60.03 313 ALA A N 1
ATOM 2464 C CA . ALA A 1 313 ? -11.650 30.994 -24.952 1.00 60.03 313 ALA A CA 1
ATOM 2465 C C . ALA A 1 313 ? -11.714 29.613 -25.636 1.00 60.03 313 ALA A C 1
ATOM 2467 O O . ALA A 1 313 ? -11.898 29.544 -26.851 1.00 60.03 313 ALA A O 1
ATOM 2468 N N . LEU A 1 314 ? -11.674 28.520 -24.859 1.00 57.81 314 LEU A N 1
ATOM 2469 C CA . LEU A 1 314 ? -11.774 27.142 -25.367 1.00 57.81 314 LEU A CA 1
ATOM 2470 C C . LEU A 1 314 ? -13.151 26.835 -25.975 1.00 57.81 314 LEU A C 1
ATOM 2472 O O . LEU A 1 314 ? -13.266 26.005 -26.880 1.00 57.81 314 LEU A O 1
ATOM 2476 N N . PHE A 1 315 ? -14.194 27.524 -25.505 1.00 56.69 315 PHE A N 1
ATOM 2477 C CA . PHE A 1 315 ? -15.532 27.444 -26.084 1.00 56.69 315 PHE A CA 1
ATOM 2478 C C . PHE A 1 315 ? -15.700 28.341 -27.319 1.00 56.69 315 PHE A C 1
ATOM 2480 O O . PHE A 1 315 ? -16.414 27.963 -28.246 1.00 56.69 315 PHE A O 1
ATOM 2487 N N . GLN A 1 316 ? -15.038 29.504 -27.372 1.00 54.41 316 GLN A N 1
ATOM 2488 C CA . GLN A 1 316 ? -15.147 30.428 -28.510 1.00 54.41 316 GLN A CA 1
ATOM 2489 C C . GLN A 1 316 ? -14.336 30.001 -29.744 1.00 54.41 316 GLN A C 1
ATOM 2491 O O . GLN A 1 316 ? -14.715 30.343 -30.864 1.00 54.41 316 GLN A O 1
ATOM 2496 N N . GLU A 1 317 ? -13.264 29.219 -29.579 1.00 51.38 317 GLU A N 1
ATOM 2497 C CA . GLU A 1 317 ? -12.487 28.679 -30.708 1.00 51.38 317 GLU A CA 1
ATOM 2498 C C . GLU A 1 317 ? -13.249 27.610 -31.521 1.00 51.38 317 GLU A C 1
ATOM 2500 O O . GLU A 1 317 ? -12.938 27.381 -32.691 1.00 51.38 317 GLU A O 1
ATOM 2505 N N . ASN A 1 318 ? -14.299 27.001 -30.958 1.00 47.34 318 ASN A N 1
ATOM 2506 C CA . ASN A 1 318 ? -15.080 25.938 -31.597 1.00 47.34 318 ASN A CA 1
ATOM 2507 C C . ASN A 1 318 ? -16.433 26.434 -32.112 1.00 47.34 318 ASN A C 1
ATOM 2509 O O . ASN A 1 318 ? -17.490 26.078 -31.599 1.00 47.34 318 ASN A O 1
ATOM 2513 N N . ASN A 1 319 ? -16.390 27.215 -33.190 1.00 46.75 319 ASN A N 1
ATOM 2514 C CA . ASN A 1 319 ? -17.545 27.712 -33.942 1.00 46.75 319 ASN A CA 1
ATOM 2515 C C . ASN A 1 319 ? -18.333 26.569 -34.642 1.00 46.75 319 ASN A C 1
ATOM 2517 O O . ASN A 1 319 ? -18.407 26.499 -35.868 1.00 46.75 319 ASN A O 1
ATOM 2521 N N . TYR A 1 320 ? -18.885 25.629 -33.871 1.00 45.03 320 TYR A N 1
ATOM 2522 C CA . TYR A 1 320 ? -19.655 24.485 -34.347 1.00 45.03 320 TYR A CA 1
ATOM 2523 C C . TYR A 1 320 ? -20.937 24.341 -33.534 1.00 45.03 320 TYR A C 1
ATOM 2525 O O . TYR A 1 320 ? -20.985 23.688 -32.495 1.00 45.03 320 TYR A O 1
ATOM 2533 N N . GLY A 1 321 ? -22.023 24.879 -34.088 1.00 41.91 321 GLY A N 1
ATOM 2534 C CA . GLY A 1 321 ? -23.340 24.332 -33.804 1.00 41.91 321 GLY A CA 1
ATOM 2535 C C . GLY A 1 321 ? -23.322 22.816 -34.044 1.00 41.91 321 GLY A C 1
ATOM 2536 O O . GLY A 1 321 ? -22.790 22.348 -35.052 1.00 41.91 321 GLY A O 1
ATOM 2537 N N . ASN A 1 322 ? -23.920 22.063 -33.120 1.00 42.97 322 ASN A N 1
ATOM 2538 C CA . ASN A 1 322 ? -24.191 20.621 -33.203 1.00 42.97 322 ASN A CA 1
ATOM 2539 C C . ASN A 1 322 ? -23.082 19.599 -32.864 1.00 42.97 322 ASN A C 1
ATOM 2541 O O . ASN A 1 322 ? -23.224 18.444 -33.270 1.00 42.97 322 ASN A O 1
ATOM 2545 N N . ARG A 1 323 ? -22.044 19.904 -32.068 1.00 44.81 323 ARG A N 1
ATOM 2546 C CA . ARG A 1 323 ? -21.235 18.825 -31.447 1.00 44.81 323 ARG A CA 1
ATOM 2547 C C . ARG A 1 323 ? -21.096 18.956 -29.933 1.00 44.81 323 ARG A C 1
ATOM 2549 O O . ARG A 1 323 ? -20.893 20.036 -29.404 1.00 44.81 323 ARG A O 1
ATOM 2556 N N . ASP A 1 324 ? -21.264 17.796 -29.312 1.00 57.69 324 ASP A N 1
ATOM 2557 C CA . ASP A 1 324 ? -21.359 17.430 -27.900 1.00 57.69 324 ASP A CA 1
ATOM 2558 C C . ASP A 1 324 ? -20.557 18.311 -26.917 1.00 57.69 324 ASP A C 1
ATOM 2560 O O . ASP A 1 324 ? -19.391 18.051 -26.619 1.00 57.69 324 ASP A O 1
ATOM 2564 N N . GLU A 1 325 ? -21.206 19.356 -26.386 1.00 57.50 325 GLU A N 1
ATOM 2565 C CA . GLU A 1 325 ? -20.660 20.295 -25.380 1.00 57.50 325 GLU A CA 1
ATOM 2566 C C . GLU A 1 325 ? -20.149 19.567 -24.117 1.00 57.50 325 GLU A C 1
ATOM 2568 O O . GLU A 1 325 ? -19.259 20.034 -23.407 1.00 57.50 325 GLU A O 1
ATOM 2573 N N . THR A 1 326 ? -20.685 18.371 -23.907 1.00 58.16 326 THR A N 1
ATOM 2574 C CA . THR A 1 326 ? -20.341 17.338 -22.940 1.00 58.16 326 THR A CA 1
ATOM 2575 C C . THR A 1 326 ? -18.846 16.978 -22.911 1.00 58.16 326 THR A C 1
ATOM 2577 O O . THR A 1 326 ? -18.245 16.949 -21.841 1.00 58.16 326 THR A O 1
ATOM 2580 N N . GLU A 1 327 ? -18.210 16.744 -24.064 1.00 61.47 327 GLU A N 1
ATOM 2581 C CA . GLU A 1 327 ? -16.799 16.315 -24.126 1.00 61.47 327 GLU A CA 1
ATOM 2582 C C . GLU A 1 327 ? -15.822 17.476 -23.900 1.00 61.47 327 GLU A C 1
ATOM 2584 O O . GLU A 1 327 ? -14.767 17.314 -23.286 1.00 61.47 327 GLU A O 1
ATOM 2589 N N . VAL A 1 328 ? -16.191 18.682 -24.345 1.00 62.50 328 VAL A N 1
ATOM 2590 C CA . VAL A 1 328 ? -15.420 19.902 -24.054 1.00 62.50 328 VAL A CA 1
ATOM 2591 C C . VAL A 1 328 ? -15.420 20.163 -22.551 1.00 62.50 328 VAL A C 1
ATOM 2593 O O . VAL A 1 328 ? -14.379 20.481 -21.980 1.00 62.50 328 VAL A O 1
ATOM 2596 N N . TYR A 1 329 ? -16.564 19.958 -21.899 1.00 63.00 329 TYR A N 1
ATOM 2597 C CA . TYR A 1 329 ? -16.681 20.119 -20.458 1.00 63.00 329 TYR A CA 1
ATOM 2598 C C . TYR A 1 329 ? -15.840 19.108 -19.676 1.00 63.00 329 TYR A C 1
ATOM 2600 O O . TYR A 1 329 ? -15.077 19.510 -18.800 1.00 63.00 329 TYR A O 1
ATOM 2608 N N . LYS A 1 330 ? -15.916 17.819 -20.031 1.00 62.00 330 LYS A N 1
ATOM 2609 C CA . LYS A 1 330 ? -15.072 16.770 -19.442 1.00 62.00 330 LYS A CA 1
ATOM 2610 C C . LYS A 1 330 ? -13.591 17.141 -19.482 1.00 62.00 330 LYS A C 1
ATOM 2612 O O . LYS A 1 330 ? -12.885 17.040 -18.486 1.00 62.00 330 LYS A O 1
ATOM 2617 N N . ARG A 1 331 ? -13.142 17.684 -20.616 1.00 64.25 331 ARG A N 1
ATOM 2618 C CA . ARG A 1 331 ? -11.757 18.118 -20.814 1.00 64.25 331 ARG A CA 1
ATOM 2619 C C . ARG A 1 331 ? -11.353 19.323 -19.959 1.00 64.25 331 ARG A C 1
ATOM 2621 O O . ARG A 1 331 ? -10.207 19.371 -19.527 1.00 64.25 331 ARG A O 1
ATOM 2628 N N . ILE A 1 332 ? -12.259 20.276 -19.733 1.00 58.53 332 ILE A N 1
ATOM 2629 C CA . ILE A 1 332 ? -12.016 21.443 -18.865 1.00 58.53 332 ILE A CA 1
ATOM 2630 C C . ILE A 1 332 ? -11.939 21.015 -17.399 1.00 58.53 332 ILE A C 1
ATOM 2632 O O . ILE A 1 332 ? -11.037 21.438 -16.686 1.00 58.53 332 ILE A O 1
ATOM 2636 N N . MET A 1 333 ? -12.852 20.141 -16.973 1.00 56.66 333 MET A N 1
ATOM 2637 C CA . MET A 1 333 ? -12.874 19.609 -15.608 1.00 56.66 333 MET A CA 1
ATOM 2638 C C . MET A 1 333 ? -11.788 18.549 -15.365 1.00 56.66 333 MET A C 1
ATOM 2640 O O . MET A 1 333 ? -11.509 18.207 -14.223 1.00 56.66 333 MET A O 1
ATOM 2644 N N . GLY A 1 334 ? -11.159 18.030 -16.424 1.00 56.34 334 GLY A N 1
ATOM 2645 C CA . GLY A 1 334 ? -10.161 16.965 -16.326 1.00 56.34 334 GLY A CA 1
ATOM 2646 C C . GLY A 1 334 ? -10.748 15.592 -15.976 1.00 56.34 334 GLY A C 1
ATOM 2647 O O . GLY A 1 334 ? -10.011 14.736 -15.497 1.00 56.34 334 GLY A O 1
ATOM 2648 N N . ILE A 1 335 ? -12.044 15.379 -16.220 1.00 55.22 335 ILE A N 1
ATOM 2649 C CA . ILE A 1 335 ? -12.769 14.129 -15.938 1.00 55.22 335 ILE A CA 1
ATOM 2650 C C . ILE A 1 335 ? -12.953 13.311 -17.221 1.00 55.22 335 ILE A C 1
ATOM 2652 O O . ILE A 1 335 ? -13.089 13.871 -18.309 1.00 55.22 335 ILE A O 1
ATOM 2656 N N . ASN A 1 336 ? -12.977 11.980 -17.116 1.00 50.88 336 ASN A N 1
ATOM 2657 C CA . ASN A 1 336 ? -13.185 11.094 -18.271 1.00 50.88 336 ASN A CA 1
ATOM 2658 C C . ASN A 1 336 ? -14.662 10.695 -18.423 1.00 50.88 336 ASN A C 1
ATOM 2660 O O . ASN A 1 336 ? -15.141 10.436 -19.535 1.00 50.88 336 ASN A O 1
ATOM 2664 N N . SER A 1 337 ? -15.411 10.692 -17.320 1.00 53.41 337 SER A N 1
ATOM 2665 C CA . SER A 1 337 ? -16.846 10.438 -17.286 1.00 53.41 337 SER A CA 1
ATOM 2666 C C . SER A 1 337 ? -17.541 11.359 -16.273 1.00 53.41 337 SER A C 1
ATOM 2668 O O . SER A 1 337 ? -16.909 11.882 -15.363 1.00 53.41 337 SER A O 1
ATOM 2670 N N . PHE A 1 338 ? -18.853 11.568 -16.415 1.00 48.91 338 PHE A N 1
ATOM 2671 C CA . PHE A 1 338 ? -19.622 12.303 -15.398 1.00 48.91 338 PHE A CA 1
ATOM 2672 C C . PHE A 1 338 ? -19.990 11.457 -14.180 1.00 48.91 338 PHE A C 1
ATOM 2674 O O . PHE A 1 338 ? -20.574 11.988 -13.242 1.00 48.91 338 PHE A O 1
ATOM 2681 N N . HIS A 1 339 ? -19.678 10.160 -14.201 1.00 49.94 339 HIS A N 1
ATOM 2682 C CA . HIS A 1 339 ? -19.835 9.289 -13.040 1.00 49.94 339 HIS A CA 1
ATOM 2683 C C . HIS A 1 339 ? -18.711 9.486 -12.017 1.00 49.94 339 HIS A C 1
ATOM 2685 O O . HIS A 1 339 ? -18.842 9.023 -10.891 1.00 49.94 339 HIS A O 1
ATOM 2691 N N . ASP A 1 340 ? -17.632 10.177 -12.404 1.00 41.38 340 ASP A N 1
ATOM 2692 C CA . ASP A 1 340 ? -16.409 10.325 -11.611 1.00 41.3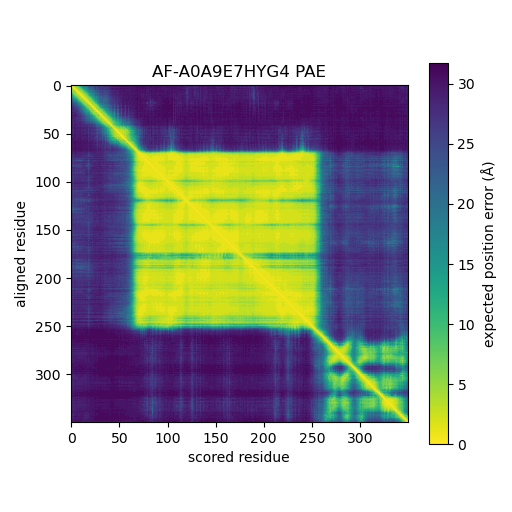8 340 ASP A CA 1
ATOM 2693 C C . ASP A 1 340 ? -16.513 11.463 -10.564 1.00 41.38 340 ASP A C 1
ATOM 2695 O O . ASP A 1 340 ? -15.592 11.666 -9.778 1.00 41.38 340 ASP A O 1
ATOM 2699 N N . GLU A 1 341 ? -17.626 12.210 -10.531 1.00 41.12 341 GLU A N 1
ATOM 2700 C CA . GLU A 1 341 ? -17.873 13.298 -9.575 1.00 41.12 341 GLU A CA 1
ATOM 2701 C C . GLU A 1 341 ? -19.301 13.220 -8.999 1.00 41.12 341 GLU A C 1
ATOM 2703 O O . GLU A 1 341 ? -20.293 13.150 -9.729 1.00 41.12 341 GLU A O 1
ATOM 2708 N N . ALA A 1 342 ? -19.425 13.283 -7.668 1.00 38.34 342 ALA A N 1
ATOM 2709 C CA . ALA A 1 342 ? -20.712 13.411 -6.989 1.00 38.34 342 ALA A CA 1
ATOM 2710 C C . ALA A 1 342 ? -21.256 14.838 -7.171 1.00 38.34 342 ALA A C 1
ATOM 2712 O O . ALA A 1 342 ? -20.926 15.759 -6.423 1.00 38.34 342 ALA A O 1
ATOM 2713 N N . PHE A 1 343 ? -22.098 15.043 -8.180 1.00 45.22 343 PHE A N 1
ATOM 2714 C CA . PHE A 1 343 ? -22.814 16.303 -8.337 1.00 45.22 343 PHE A CA 1
ATOM 2715 C C . PHE A 1 343 ? -24.143 16.260 -7.582 1.00 45.22 343 PHE A C 1
ATOM 2717 O O . PHE A 1 343 ? -25.014 15.446 -7.874 1.00 45.22 343 PHE A O 1
ATOM 2724 N N . GLU A 1 344 ? -24.334 17.183 -6.637 1.00 40.97 344 GLU A N 1
ATOM 2725 C CA . GLU A 1 344 ? -25.652 17.422 -6.046 1.00 40.97 344 GLU A CA 1
ATOM 2726 C C . GLU A 1 344 ? -26.590 17.998 -7.117 1.00 40.97 344 GLU A C 1
ATOM 2728 O O . GLU A 1 344 ? -26.466 19.158 -7.531 1.00 40.97 344 GLU A O 1
ATOM 2733 N N . CYS A 1 345 ? -27.523 17.176 -7.595 1.00 41.28 345 CYS A N 1
ATOM 2734 C CA . CYS A 1 345 ? -28.583 17.621 -8.487 1.00 41.28 345 CYS A CA 1
ATOM 2735 C C . CYS A 1 345 ? -29.624 18.371 -7.649 1.00 41.28 345 CYS A C 1
ATOM 2737 O O . CYS A 1 345 ? -30.485 17.773 -7.007 1.00 41.28 345 CYS A O 1
ATOM 2739 N N . GLY A 1 346 ? -29.528 19.700 -7.634 1.00 42.53 346 GLY A N 1
ATOM 2740 C CA . GLY A 1 346 ? -30.551 20.547 -7.033 1.00 42.53 346 GLY A CA 1
ATOM 2741 C C . GLY A 1 346 ? -31.864 20.457 -7.813 1.00 42.53 346 GLY A C 1
ATOM 2742 O O . GLY A 1 346 ? -31.882 20.533 -9.045 1.00 42.53 346 GLY A O 1
ATOM 2743 N N . THR A 1 347 ? -32.980 20.319 -7.103 1.00 34.66 347 THR A N 1
ATOM 2744 C CA . THR A 1 347 ? -34.291 20.681 -7.644 1.00 34.66 347 THR A CA 1
ATOM 2745 C C . THR A 1 347 ? -34.419 22.197 -7.554 1.00 34.66 347 THR A C 1
ATOM 2747 O O . THR A 1 347 ? -34.370 22.738 -6.448 1.00 34.66 347 THR A O 1
ATOM 2750 N N . ASP A 1 348 ? -34.598 22.892 -8.679 1.00 33.44 348 ASP A N 1
ATOM 2751 C CA . ASP A 1 348 ? -35.075 24.275 -8.619 1.00 33.44 348 ASP A CA 1
ATOM 2752 C C . ASP A 1 348 ? -36.449 24.266 -7.936 1.00 33.44 348 ASP A C 1
ATOM 2754 O O . ASP A 1 348 ? -37.408 23.678 -8.438 1.00 33.44 348 ASP A O 1
ATOM 2758 N N . VAL A 1 349 ? -36.530 24.906 -6.771 1.00 29.86 349 VAL A N 1
ATOM 2759 C CA . VAL A 1 349 ? -37.797 25.355 -6.200 1.00 29.86 349 VAL A CA 1
ATOM 2760 C C . VAL A 1 349 ? -38.053 26.751 -6.756 1.00 29.86 349 VAL A C 1
ATOM 2762 O O . VAL A 1 349 ? -37.498 27.729 -6.253 1.00 29.86 349 VAL A O 1
ATOM 2765 N N . GLN A 1 350 ? -38.910 26.829 -7.773 1.00 26.42 350 GLN A N 1
ATOM 2766 C CA . GLN A 1 350 ? -39.813 27.960 -7.995 1.00 26.42 350 GLN A CA 1
ATOM 2767 C C . GLN A 1 350 ? -41.195 27.456 -8.387 1.00 26.42 350 GLN A C 1
ATOM 2769 O O . GLN A 1 350 ? -41.283 26.636 -9.329 1.00 26.42 350 GLN A O 1
#

pLDDT: mean 73.14, std 24.22, range [26.42, 98.88]

Nearest PDB structures (foldseek):
  6nwx-assembly1_A  TM=8.694E-01  e=2.740E-17  Mus musculus
  4jr6-assembly2_B  TM=6.422E-01  e=1.747E-04  Mycobacterium tuberculosis
  5cp1-assembly1_A-2  TM=5.366E-01  e=1.115E-03  Deinococcus radiodurans R1 = ATCC 13939 = DSM 20539
  9dua-assembly1_A  TM=4.445E-01  e=5.893E+00  Klebsiella pneumoniae
  3k80-assembly1_D  TM=4.075E-01  e=4.411E+00  Trypanosoma brucei

Mean predicted aligned error: 19.29 Å

Solvent-accessible surface area (backbone atoms only — not comparable to full-atom values): 21715 Å² total; per-residue (Å²): 141,83,90,80,88,90,83,83,86,82,80,83,86,82,79,83,83,79,88,82,88,82,81,88,87,91,85,88,82,92,80,87,84,83,92,77,88,87,77,93,74,72,87,70,62,59,58,56,54,53,52,54,48,53,58,65,59,70,69,69,78,69,78,76,78,70,81,70,73,58,73,58,28,47,34,39,42,33,20,36,57,69,39,68,58,23,23,44,39,46,57,76,48,61,54,51,33,78,77,55,53,48,52,79,47,46,43,84,43,82,36,46,39,52,80,45,43,78,54,98,89,40,79,49,35,88,78,35,72,66,26,48,50,45,18,29,49,49,46,18,33,43,70,67,32,81,49,63,72,41,27,48,46,33,46,41,43,35,25,50,25,38,77,67,74,41,53,91,54,42,76,59,31,40,81,76,33,75,48,58,56,67,53,28,51,48,27,53,75,73,49,50,17,58,54,48,44,54,50,37,46,53,56,55,73,63,38,81,75,64,74,90,62,59,54,36,40,27,44,73,85,40,73,43,70,95,53,41,88,52,46,65,26,49,45,50,69,66,38,82,51,87,75,55,76,64,45,66,90,56,71,69,92,51,85,78,66,70,78,78,58,98,69,87,80,56,81,37,52,63,79,48,50,43,80,47,78,56,92,95,37,53,27,39,44,34,37,32,44,62,92,79,69,102,60,100,70,92,69,71,24,55,48,79,47,80,60,54,78,79,59,48,53,69,59,66,74,56,89,54,90,91,64,70,55,47,59,59,47,28,64,75,75,71,42,96,52,67,83,81,54,94,56,80,55,41,71,82,88,126